Protein AF-X1T7X1-F1 (afdb_monomer_lite)

Radius of gyration: 49.36 Å; chains: 1; bounding box: 73×42×164 Å

Secondary structure (DSSP, 8-state):
----------TTTS-GGGS----GGGS-GGG-HHHHHHHHHHHHHT-TTTSPPP--HHHHHHHHHHH--GGGS---SS----TTPPP--PPPP-STTSPPPHHHHHHHHTT-EEPPPBSEEESS--SSPPTT-EEEEPSS--GGGTT-TTSEEEE-SSSEEEEPPPTTEEEEETTTTEEEEE-SSSEEETT----

Structure (mmCIF, N/CA/C/O backbone):
data_AF-X1T7X1-F1
#
_entry.id   AF-X1T7X1-F1
#
loop_
_atom_site.group_PDB
_atom_site.id
_atom_site.type_symbol
_atom_site.label_atom_id
_atom_site.label_alt_id
_atom_site.label_comp_id
_atom_site.label_asym_id
_atom_site.label_entity_id
_atom_site.label_seq_id
_atom_site.pdbx_PDB_ins_code
_atom_site.Cartn_x
_atom_site.Cartn_y
_atom_site.Cartn_z
_atom_site.occupancy
_atom_site.B_iso_or_equiv
_atom_site.auth_seq_id
_atom_site.auth_comp_id
_atom_site.auth_asym_id
_atom_site.auth_atom_id
_atom_site.pdbx_PDB_model_num
ATOM 1 N N . MET A 1 1 ? -31.924 -27.926 131.623 1.00 43.78 1 MET A N 1
ATOM 2 C CA . MET A 1 1 ? -31.989 -27.112 130.392 1.00 43.78 1 MET A CA 1
ATOM 3 C C . MET A 1 1 ? -32.703 -27.960 129.353 1.00 43.78 1 MET A C 1
ATOM 5 O O . MET A 1 1 ? -32.224 -29.071 129.165 1.00 43.78 1 MET A O 1
ATOM 9 N N . PRO A 1 2 ? -33.856 -27.565 128.782 1.00 47.66 2 PRO A N 1
ATOM 10 C CA . PRO A 1 2 ? -34.451 -28.334 127.699 1.00 47.66 2 PRO A CA 1
ATOM 11 C C . PRO A 1 2 ? -33.785 -27.970 126.368 1.00 47.66 2 PRO A C 1
ATOM 13 O O . PRO A 1 2 ? -33.397 -26.826 126.140 1.00 47.66 2 PRO A O 1
ATOM 16 N N . GLU A 1 3 ? -33.599 -28.993 125.546 1.00 47.81 3 GLU A N 1
ATOM 17 C CA . GLU A 1 3 ? -32.819 -28.991 124.314 1.00 47.81 3 GLU A CA 1
ATOM 18 C C . GLU A 1 3 ? -33.451 -28.136 123.207 1.00 47.81 3 GLU A C 1
ATOM 20 O O . GLU A 1 3 ? -34.664 -28.145 123.005 1.00 47.81 3 GLU A O 1
ATOM 25 N N . HIS A 1 4 ? -32.611 -27.429 122.447 1.00 48.50 4 HIS A N 1
ATOM 26 C CA . HIS A 1 4 ? -33.010 -26.765 121.209 1.00 48.50 4 HIS A CA 1
ATOM 27 C C . HIS A 1 4 ? -32.781 -27.729 120.042 1.00 48.50 4 HIS A C 1
ATOM 29 O O . HIS A 1 4 ? -31.640 -28.034 119.701 1.00 48.50 4 HIS A O 1
ATOM 35 N N . SER A 1 5 ? -33.862 -28.212 119.433 1.00 56.12 5 SER A N 1
ATOM 36 C CA . SER A 1 5 ? -33.789 -29.012 118.206 1.00 56.12 5 SER A CA 1
ATOM 37 C C . SER A 1 5 ? -33.681 -28.105 116.975 1.00 56.12 5 SER A C 1
ATOM 39 O O . SER A 1 5 ? -34.381 -27.097 116.877 1.00 56.12 5 SER A O 1
ATOM 41 N N . ILE A 1 6 ? -32.808 -28.466 116.032 1.00 61.59 6 ILE A N 1
ATOM 42 C CA . ILE A 1 6 ? -32.651 -27.780 114.742 1.00 61.59 6 ILE A CA 1
ATOM 43 C C . ILE A 1 6 ? -33.792 -28.218 113.820 1.00 61.59 6 ILE A C 1
ATOM 45 O O . ILE A 1 6 ? -33.945 -29.406 113.544 1.00 61.59 6 ILE A O 1
ATOM 49 N N . HIS A 1 7 ? -34.581 -27.262 113.331 1.00 63.91 7 HIS A N 1
ATOM 50 C CA . HIS A 1 7 ? -35.608 -27.526 112.327 1.00 63.91 7 HIS A CA 1
ATOM 51 C C . HIS A 1 7 ? -34.954 -27.552 110.940 1.00 63.91 7 HIS A C 1
ATOM 53 O O . HIS A 1 7 ? -34.481 -26.524 110.451 1.00 63.91 7 HIS A O 1
ATOM 59 N N . VAL A 1 8 ? -34.874 -28.734 110.329 1.00 63.56 8 VAL A N 1
ATOM 60 C CA . VAL A 1 8 ? -34.418 -28.888 108.944 1.00 63.56 8 VAL A CA 1
ATOM 61 C C . VAL A 1 8 ? -35.618 -28.630 108.051 1.00 63.56 8 VAL A C 1
ATOM 63 O O . VAL A 1 8 ? -36.562 -29.413 108.063 1.00 63.56 8 VAL A O 1
ATOM 66 N N . LYS A 1 9 ? -35.581 -27.521 107.308 1.00 61.91 9 LYS A N 1
ATOM 67 C CA . LYS A 1 9 ? -36.655 -27.180 106.377 1.00 61.91 9 LYS A CA 1
ATOM 68 C C . LYS A 1 9 ? -36.728 -28.213 105.258 1.00 61.91 9 LYS A C 1
ATOM 70 O O . LYS A 1 9 ? -35.715 -28.457 104.596 1.00 61.91 9 LYS A O 1
ATOM 75 N N . THR A 1 10 ? -37.892 -28.823 105.064 1.00 66.56 10 THR A N 1
ATOM 76 C CA . THR A 1 10 ? -38.114 -29.834 104.018 1.00 66.56 10 THR A CA 1
ATOM 77 C C . THR A 1 10 ? -38.756 -29.200 102.782 1.00 66.56 10 THR A C 1
ATOM 79 O O . THR A 1 10 ? -39.123 -28.027 102.776 1.00 66.56 10 THR A O 1
ATOM 82 N N . VAL A 1 11 ? -38.896 -29.976 101.704 1.00 56.06 11 VAL A N 1
ATOM 83 C CA . VAL A 1 11 ? -39.604 -29.556 100.477 1.00 56.06 11 VAL A CA 1
ATOM 84 C C . VAL A 1 11 ? -41.079 -29.214 100.758 1.00 56.06 11 VAL A C 1
ATOM 86 O O . VAL A 1 11 ? -41.696 -28.483 99.992 1.00 56.06 11 VAL A O 1
ATOM 89 N N . GLU A 1 12 ? -41.636 -29.666 101.884 1.00 61.19 12 GLU A N 1
ATOM 90 C CA . GLU A 1 12 ? -42.983 -29.290 102.335 1.00 61.19 12 GLU A CA 1
ATOM 91 C C . GLU A 1 12 ? -43.042 -27.841 102.847 1.00 61.19 12 GLU A C 1
ATOM 93 O O . GLU A 1 12 ? -44.079 -27.195 102.713 1.00 61.19 12 GLU A O 1
ATOM 98 N N . ASP A 1 13 ? -41.930 -27.294 103.355 1.00 64.50 13 ASP A N 1
ATOM 99 C CA . ASP A 1 13 ? -41.836 -25.885 103.764 1.00 64.50 13 ASP A CA 1
ATOM 100 C C . ASP A 1 13 ? -41.667 -24.932 102.564 1.00 64.50 13 ASP A C 1
ATOM 102 O O . ASP A 1 13 ? -41.882 -23.725 102.689 1.00 64.50 13 ASP A O 1
ATOM 106 N N . HIS A 1 14 ? -41.260 -25.461 101.403 1.00 56.91 14 HIS A N 1
ATOM 107 C CA . HIS A 1 14 ? -41.007 -24.718 100.165 1.00 56.91 14 HIS A CA 1
ATOM 108 C C . HIS A 1 14 ? -41.411 -25.570 98.942 1.00 56.91 14 HIS A C 1
ATOM 110 O O . HIS A 1 14 ? -40.536 -26.140 98.282 1.00 56.91 14 HIS A O 1
ATOM 116 N N . PRO A 1 15 ? -42.718 -25.689 98.639 1.00 58.19 15 PRO A N 1
ATOM 117 C CA . PRO A 1 15 ? -43.197 -26.515 97.534 1.00 58.19 15 PRO A CA 1
ATOM 118 C C . PRO A 1 15 ? -42.583 -26.071 96.197 1.00 58.19 15 PRO A C 1
ATOM 120 O O . PRO A 1 15 ? -42.505 -24.881 95.890 1.00 58.19 15 PRO A O 1
ATOM 123 N N . LEU A 1 16 ? -42.145 -27.047 95.394 1.00 54.88 16 LEU A N 1
ATOM 124 C CA . LEU A 1 16 ? -41.468 -26.852 94.100 1.00 54.88 16 LEU A CA 1
ATOM 125 C C . LEU A 1 16 ? -42.354 -26.208 93.019 1.00 54.88 16 LEU A C 1
ATOM 127 O O . LEU A 1 16 ? -41.847 -25.821 91.968 1.00 54.88 16 LEU A O 1
ATOM 131 N N . ASP A 1 17 ? -43.644 -26.024 93.298 1.00 54.88 17 ASP A N 1
ATOM 132 C CA . ASP A 1 17 ? -44.623 -25.382 92.415 1.00 54.88 17 ASP A CA 1
ATOM 133 C C . ASP A 1 17 ? -44.331 -23.883 92.178 1.00 54.88 17 ASP A C 1
ATOM 135 O O . ASP A 1 17 ? -44.999 -23.232 91.378 1.00 54.88 17 ASP A O 1
ATOM 139 N N . VAL A 1 18 ? -43.330 -23.322 92.869 1.00 52.59 18 VAL A N 1
ATOM 140 C CA . VAL A 1 18 ? -42.916 -21.909 92.782 1.00 52.59 18 VAL A CA 1
ATOM 141 C C . VAL A 1 18 ? -41.615 -21.724 91.989 1.00 52.59 18 VAL A C 1
ATOM 143 O O . VAL A 1 18 ? -40.958 -20.693 92.113 1.00 52.59 18 VAL A O 1
ATOM 146 N N . ILE A 1 19 ? -41.208 -22.685 91.155 1.00 52.62 19 ILE A N 1
ATOM 147 C CA . ILE A 1 19 ? -40.327 -22.357 90.026 1.00 52.62 19 ILE A CA 1
ATOM 148 C C . ILE A 1 19 ? -41.248 -22.208 88.818 1.00 52.62 19 ILE A C 1
ATOM 150 O O . ILE A 1 19 ? -41.630 -23.228 88.243 1.00 52.62 19 ILE A O 1
ATOM 154 N N . PRO A 1 20 ? -41.652 -20.980 88.435 1.00 56.19 20 PRO A N 1
ATOM 155 C CA . PRO A 1 20 ? -42.420 -20.792 87.219 1.00 56.19 20 PRO A CA 1
ATOM 156 C C . PRO A 1 20 ? -41.605 -21.389 86.079 1.00 56.19 20 PRO A C 1
ATOM 158 O O . PRO A 1 20 ? -40.466 -20.981 85.831 1.00 56.19 20 PRO A O 1
ATOM 161 N N . THR A 1 21 ? -42.168 -22.384 85.402 1.00 52.75 21 THR A N 1
ATOM 162 C CA . THR A 1 21 ? -41.699 -22.745 84.073 1.00 52.75 21 THR A CA 1
ATOM 163 C C . THR A 1 21 ? -41.745 -21.457 83.252 1.00 52.75 21 THR A C 1
ATOM 165 O O . THR A 1 21 ? -42.737 -20.721 83.299 1.00 52.75 21 THR A O 1
ATOM 168 N N . MET A 1 22 ? -40.645 -21.108 82.574 1.00 49.06 22 MET A N 1
ATOM 169 C CA . MET A 1 22 ? -40.592 -19.944 81.675 1.00 49.06 22 MET A CA 1
ATOM 170 C C . MET A 1 22 ? -41.390 -20.225 80.396 1.00 49.06 22 MET A C 1
ATOM 172 O O . MET A 1 22 ? -40.887 -20.094 79.285 1.00 49.06 22 MET A O 1
ATOM 176 N N . ASP A 1 23 ? -42.630 -20.660 80.565 1.00 59.97 23 ASP A N 1
ATOM 177 C CA . ASP A 1 23 ? -43.603 -20.788 79.504 1.00 59.97 23 ASP A CA 1
ATOM 178 C C . ASP A 1 23 ? -44.092 -19.368 79.187 1.00 59.97 23 ASP A C 1
ATOM 180 O O . ASP A 1 23 ? -44.210 -18.538 80.093 1.00 59.97 23 ASP A O 1
ATOM 184 N N . GLU A 1 24 ? -44.368 -19.083 77.910 1.00 53.59 24 GLU A N 1
ATOM 185 C CA . GLU A 1 24 ? -44.767 -17.768 77.366 1.00 53.59 24 GLU A CA 1
ATOM 186 C C . GLU A 1 24 ? -45.596 -16.846 78.287 1.00 53.59 24 GLU A C 1
ATOM 188 O O . GLU A 1 24 ? -45.270 -15.660 78.347 1.00 53.59 24 GLU A O 1
ATOM 193 N N . PRO A 1 25 ? -46.610 -17.309 79.050 1.00 56.97 25 PRO A N 1
ATOM 194 C CA . PRO A 1 25 ? -47.362 -16.439 79.964 1.00 56.97 25 PRO A CA 1
ATOM 195 C C . PRO A 1 25 ? -46.558 -15.827 81.129 1.00 56.97 25 PRO A C 1
ATOM 197 O O . PRO A 1 25 ? -47.028 -14.862 81.733 1.00 56.97 25 PRO A O 1
ATOM 200 N N . HIS A 1 26 ? -45.379 -16.358 81.471 1.00 59.50 26 HIS A N 1
ATOM 201 C CA . HIS A 1 26 ? -44.516 -15.851 82.550 1.00 59.50 26 HIS A CA 1
ATOM 202 C C . HIS A 1 26 ? -43.365 -14.967 82.056 1.00 59.50 26 HIS A C 1
ATOM 204 O O . HIS A 1 26 ? -42.629 -14.411 82.873 1.00 59.50 26 HIS A O 1
ATOM 210 N N . ILE A 1 27 ? -43.196 -14.827 80.739 1.00 56.03 27 ILE A N 1
ATOM 211 C CA . ILE A 1 27 ? -42.275 -13.857 80.154 1.00 56.03 27 ILE A CA 1
ATOM 212 C C . ILE A 1 27 ? -42.996 -12.499 80.197 1.00 56.03 27 ILE A C 1
ATOM 214 O O . ILE A 1 27 ? -44.033 -12.352 79.549 1.00 56.03 27 ILE A O 1
ATOM 218 N N . PRO A 1 28 ? -42.513 -11.500 80.965 1.00 58.28 28 PRO A N 1
ATOM 219 C CA . PRO A 1 28 ? -43.115 -10.170 80.968 1.00 58.28 28 PRO A CA 1
ATOM 220 C C . PRO A 1 28 ? -43.221 -9.656 79.531 1.00 58.28 28 PRO A C 1
ATOM 222 O O . PRO A 1 28 ? -42.294 -9.861 78.752 1.00 58.28 28 PRO A O 1
ATOM 225 N N . ALA A 1 29 ? -44.303 -8.958 79.177 1.00 55.16 29 ALA A N 1
ATOM 226 C CA . ALA A 1 29 ? -44.494 -8.419 77.823 1.00 55.16 29 ALA A CA 1
ATOM 227 C C . ALA A 1 29 ? -43.309 -7.550 77.340 1.00 55.16 29 ALA A C 1
ATOM 229 O O . ALA A 1 29 ? -43.084 -7.405 76.146 1.00 55.16 29 ALA A O 1
ATOM 230 N N . GLU A 1 30 ? -42.518 -7.024 78.276 1.00 53.22 30 GLU A N 1
ATOM 231 C CA . GLU A 1 30 ? -41.280 -6.270 78.050 1.00 53.22 30 GLU A CA 1
ATOM 232 C C . GLU A 1 30 ? -40.098 -7.134 77.545 1.00 53.22 30 GLU A C 1
ATOM 234 O O . GLU A 1 30 ? -39.184 -6.613 76.918 1.00 53.22 30 GLU A O 1
ATOM 239 N N . ILE A 1 31 ? -40.124 -8.455 77.772 1.00 52.12 31 ILE A N 1
ATOM 240 C CA . ILE A 1 31 ? -39.188 -9.467 77.233 1.00 52.12 31 ILE A CA 1
ATOM 241 C C . ILE A 1 31 ? -39.837 -10.251 76.068 1.00 52.12 31 ILE A C 1
ATOM 243 O O . ILE A 1 31 ? -39.222 -11.162 75.510 1.00 52.12 31 ILE A O 1
ATOM 247 N N . ALA A 1 32 ? -41.067 -9.916 75.654 1.00 57.28 32 ALA A N 1
ATOM 248 C CA . ALA A 1 32 ? -41.648 -10.440 74.419 1.00 57.28 32 ALA A CA 1
ATOM 249 C C . ALA A 1 32 ? -40.884 -9.826 73.238 1.00 57.28 32 ALA A C 1
ATOM 251 O O . ALA A 1 32 ? -41.280 -8.808 72.668 1.00 57.28 32 ALA A O 1
ATOM 252 N N . ARG A 1 33 ? -39.731 -10.430 72.923 1.00 59.72 33 ARG A N 1
ATOM 253 C CA . ARG A 1 33 ? -38.794 -9.981 71.888 1.00 59.72 33 ARG A CA 1
ATOM 254 C C . ARG A 1 33 ? -39.499 -9.703 70.569 1.00 59.72 33 ARG A C 1
ATOM 256 O O . ARG A 1 33 ? -39.048 -8.824 69.857 1.00 59.72 33 ARG A O 1
ATOM 263 N N . ASP A 1 34 ? -40.593 -10.392 70.277 1.00 70.19 34 ASP A N 1
ATOM 264 C CA . ASP A 1 34 ? -41.346 -10.230 69.037 1.00 70.19 34 ASP A CA 1
ATOM 265 C C . ASP A 1 34 ? -41.997 -8.845 68.939 1.00 70.19 34 ASP A C 1
ATOM 267 O O . ASP A 1 34 ? -41.827 -8.178 67.928 1.00 70.19 34 ASP A O 1
ATOM 271 N N . THR A 1 35 ? -42.605 -8.328 70.014 1.00 72.00 35 THR A N 1
ATOM 272 C CA . THR A 1 35 ? -43.185 -6.969 70.028 1.00 72.00 35 THR A CA 1
ATOM 273 C C . THR A 1 35 ? -42.107 -5.895 69.876 1.00 72.00 35 THR A C 1
ATOM 275 O O . THR A 1 35 ? -42.281 -4.918 69.148 1.00 72.00 35 THR A O 1
ATOM 278 N N . GLU A 1 36 ? -40.972 -6.063 70.560 1.00 78.06 36 GLU A N 1
ATOM 279 C CA . GLU A 1 36 ? -39.844 -5.132 70.466 1.00 78.06 36 GLU A CA 1
ATOM 280 C C . GLU A 1 36 ? -39.188 -5.188 69.076 1.00 78.06 36 GLU A C 1
ATOM 282 O O . GLU A 1 36 ? -38.814 -4.155 68.520 1.00 78.06 36 GLU A O 1
ATOM 287 N N . VAL A 1 37 ? -39.057 -6.384 68.498 1.00 80.31 37 VAL A N 1
ATOM 288 C CA . VAL A 1 37 ? -38.528 -6.605 67.147 1.00 80.31 37 VAL A CA 1
ATOM 289 C C . VAL A 1 37 ? -39.470 -6.019 66.101 1.00 80.31 37 VAL A C 1
ATOM 291 O O . VAL A 1 37 ? -38.998 -5.290 65.234 1.00 80.31 37 VAL A O 1
ATOM 294 N N . ASP A 1 38 ? -40.777 -6.244 66.212 1.00 83.12 38 ASP A N 1
ATOM 295 C CA . ASP A 1 38 ? -41.786 -5.685 65.310 1.00 83.12 38 ASP A CA 1
ATOM 296 C C . ASP A 1 38 ? -41.813 -4.156 65.381 1.00 83.12 38 ASP A C 1
ATOM 298 O O . ASP A 1 38 ? -41.833 -3.483 64.347 1.00 83.12 38 ASP A O 1
ATOM 302 N N . SER A 1 39 ? -41.718 -3.593 66.592 1.00 82.00 39 SER A N 1
ATOM 303 C CA . SER A 1 39 ? -41.584 -2.147 66.792 1.00 82.00 39 SER A CA 1
ATOM 304 C C . SER A 1 39 ? -40.319 -1.621 66.122 1.00 82.00 39 SER A C 1
ATOM 306 O O . SER A 1 39 ? -40.389 -0.683 65.337 1.00 82.00 39 SER A O 1
ATOM 308 N N . LYS A 1 40 ? -39.167 -2.259 66.354 1.00 85.62 40 LYS A N 1
ATOM 309 C CA . LYS A 1 40 ? -37.888 -1.852 65.752 1.00 85.62 40 LYS A CA 1
ATOM 310 C C . LYS A 1 40 ? -37.886 -1.979 64.228 1.00 85.62 40 LYS A C 1
ATOM 312 O O . LYS A 1 40 ? -37.279 -1.145 63.562 1.00 85.62 40 LYS A O 1
ATOM 317 N N . ILE A 1 41 ? -38.549 -2.992 63.667 1.00 83.56 41 ILE A N 1
ATOM 318 C CA . ILE A 1 41 ? -38.718 -3.162 62.216 1.00 83.56 41 ILE A CA 1
ATOM 319 C C . ILE A 1 41 ? -39.588 -2.038 61.656 1.00 83.56 41 ILE A C 1
ATOM 321 O O . ILE A 1 41 ? -39.226 -1.437 60.644 1.00 83.56 41 ILE A O 1
ATOM 325 N N . SER A 1 42 ? -40.704 -1.734 62.318 1.00 85.50 42 SER A N 1
ATOM 326 C CA . SER A 1 42 ? -41.612 -0.658 61.918 1.00 85.50 42 SER A CA 1
ATOM 327 C C . SER A 1 42 ? -40.937 0.713 62.001 1.00 85.50 42 SER A C 1
ATOM 329 O O . SER A 1 42 ? -41.035 1.507 61.064 1.00 85.50 42 SER A O 1
ATOM 331 N N . ASP A 1 43 ? -40.201 0.972 63.082 1.00 86.12 43 ASP A N 1
ATOM 332 C CA . ASP A 1 43 ? -39.433 2.201 63.272 1.00 86.12 43 ASP A CA 1
ATOM 333 C C . ASP A 1 43 ? -38.366 2.336 62.185 1.00 86.12 43 ASP A C 1
ATOM 335 O O . ASP A 1 43 ? -38.260 3.381 61.550 1.00 86.12 43 ASP A O 1
ATOM 339 N N . HIS A 1 44 ? -37.619 1.266 61.904 1.00 80.19 44 HIS A N 1
ATOM 340 C CA . HIS A 1 44 ? -36.599 1.260 60.858 1.00 80.19 44 HIS A CA 1
ATOM 341 C C . HIS A 1 44 ? -37.186 1.511 59.463 1.00 80.19 44 HIS A C 1
ATOM 343 O O . HIS A 1 44 ? -36.667 2.354 58.730 1.00 80.19 44 HIS A O 1
ATOM 349 N N . ALA A 1 45 ? -38.296 0.845 59.123 1.00 80.44 45 ALA A N 1
ATOM 350 C CA . ALA A 1 45 ? -38.998 1.020 57.852 1.00 80.44 45 ALA A CA 1
ATOM 351 C C . ALA A 1 45 ? -39.507 2.460 57.643 1.00 80.44 45 ALA A C 1
ATOM 353 O O . ALA A 1 45 ? -39.634 2.911 56.504 1.00 80.44 45 ALA A O 1
ATOM 354 N N . GLY A 1 46 ? -39.782 3.187 58.731 1.00 77.81 46 GLY A N 1
ATOM 355 C CA . GLY A 1 46 ? -40.205 4.586 58.712 1.00 77.81 46 GLY A CA 1
ATOM 356 C C . GLY A 1 46 ? -39.074 5.613 58.595 1.00 77.81 46 GLY A C 1
ATOM 357 O O . GLY A 1 46 ? -39.374 6.787 58.384 1.00 77.81 46 GLY A O 1
ATOM 358 N N . ILE A 1 47 ? -37.795 5.224 58.720 1.00 83.06 47 ILE A N 1
ATOM 359 C CA . ILE A 1 47 ? -36.647 6.145 58.647 1.00 83.06 47 ILE A CA 1
ATOM 360 C C . ILE A 1 47 ? -36.224 6.326 57.175 1.00 83.06 47 ILE A C 1
ATOM 362 O O . ILE A 1 47 ? -35.590 5.436 56.602 1.00 83.06 47 ILE A O 1
ATOM 366 N N . PRO A 1 48 ? -36.456 7.497 56.546 1.00 66.19 48 PRO A N 1
ATOM 367 C CA . PRO A 1 48 ? -36.230 7.681 55.106 1.00 66.19 48 PRO A CA 1
ATOM 368 C C . PRO A 1 48 ? -34.761 7.578 54.661 1.00 66.19 48 PRO A C 1
ATOM 370 O O . PRO A 1 48 ? -34.494 7.387 53.481 1.00 66.19 48 PRO A O 1
ATOM 373 N N . GLY A 1 49 ? -33.809 7.718 55.593 1.00 67.69 49 GLY A N 1
ATOM 374 C CA . GLY A 1 49 ? -32.367 7.569 55.349 1.00 67.69 49 GLY A CA 1
ATOM 375 C C . GLY A 1 49 ? -31.773 6.231 55.805 1.00 67.69 49 GLY A C 1
ATOM 376 O O . GLY A 1 49 ? -30.585 6.003 55.599 1.00 67.69 49 GLY A O 1
ATOM 377 N N . ALA A 1 50 ? -32.566 5.357 56.438 1.00 72.00 50 ALA A N 1
ATOM 378 C CA . ALA A 1 50 ? -32.112 4.031 56.870 1.00 72.00 50 ALA A CA 1
ATOM 379 C C . ALA A 1 50 ? -32.064 3.031 55.709 1.00 72.00 50 ALA A C 1
ATOM 381 O O . ALA A 1 50 ? -31.321 2.052 55.743 1.00 72.00 50 ALA A O 1
ATOM 382 N N . HIS A 1 51 ? -32.815 3.323 54.651 1.00 65.81 51 HIS A N 1
ATOM 383 C CA . HIS A 1 51 ? -32.756 2.617 53.391 1.00 65.81 51 HIS A CA 1
ATOM 384 C C . HIS A 1 51 ? -32.132 3.549 52.362 1.00 65.81 51 HIS A C 1
ATOM 386 O O . HIS A 1 51 ? -32.671 4.614 52.069 1.00 65.81 51 HIS A O 1
ATOM 392 N N . HIS A 1 52 ? -30.998 3.152 51.784 1.00 60.22 52 HIS A N 1
ATOM 393 C CA . HIS A 1 52 ? -30.591 3.771 50.530 1.00 60.22 52 HIS A CA 1
ATOM 394 C C . HIS A 1 52 ? -31.733 3.579 49.531 1.00 60.22 52 HIS A C 1
ATOM 396 O O . HIS A 1 52 ? -32.226 2.457 49.365 1.00 60.22 52 HIS A O 1
ATOM 402 N N . ALA A 1 53 ? -32.143 4.657 48.857 1.00 65.75 53 ALA A N 1
ATOM 403 C CA . ALA A 1 53 ? -32.941 4.516 47.653 1.00 65.75 53 ALA A CA 1
ATOM 404 C C . ALA A 1 53 ? -32.169 3.560 46.741 1.00 65.75 53 ALA A C 1
ATOM 406 O O . ALA A 1 53 ? -31.011 3.817 46.399 1.00 65.75 53 ALA A O 1
ATOM 407 N N . LYS A 1 54 ? -32.762 2.407 46.414 1.00 67.62 54 LYS A N 1
ATOM 408 C CA . LYS A 1 54 ? -32.207 1.589 45.340 1.00 67.62 54 LYS A CA 1
ATOM 409 C C . LYS A 1 54 ? -32.190 2.506 44.129 1.00 67.62 54 LYS A C 1
ATOM 411 O O . LYS A 1 54 ? -33.247 3.041 43.798 1.00 67.62 54 LYS A O 1
ATOM 416 N N . TYR A 1 55 ? -31.015 2.714 43.533 1.00 66.81 55 TYR A N 1
ATOM 417 C CA . TYR A 1 55 ? -30.929 3.408 42.256 1.00 66.81 55 TYR A CA 1
ATOM 418 C C . TYR A 1 55 ? -32.000 2.818 41.356 1.00 66.81 55 TYR A C 1
ATOM 420 O O . TYR A 1 55 ? -32.069 1.599 41.172 1.00 66.81 55 TYR A O 1
ATOM 428 N N . THR A 1 56 ? -32.882 3.675 40.873 1.00 77.31 56 THR A N 1
ATOM 429 C CA . THR A 1 56 ? -33.852 3.251 39.881 1.00 77.31 56 THR A CA 1
ATOM 430 C C . THR A 1 56 ? -33.079 2.798 38.644 1.00 77.31 56 THR A C 1
ATOM 432 O O . THR A 1 56 ? -32.005 3.329 38.340 1.00 77.31 56 THR A O 1
ATOM 435 N N . ASP A 1 57 ? -33.615 1.835 37.892 1.00 79.50 57 ASP A N 1
ATOM 436 C CA . ASP A 1 57 ? -32.981 1.394 36.640 1.00 79.50 57 ASP A CA 1
ATOM 437 C C . ASP A 1 57 ? -32.737 2.578 35.689 1.00 79.50 57 ASP A C 1
ATOM 439 O O . ASP A 1 57 ? -31.786 2.573 34.913 1.00 79.50 57 ASP A O 1
ATOM 443 N N . ALA A 1 58 ? -33.562 3.626 35.785 1.00 78.94 58 ALA A N 1
ATOM 444 C CA . ALA A 1 58 ? -33.408 4.870 35.046 1.00 78.94 58 ALA A CA 1
ATOM 445 C C . ALA A 1 58 ? -32.174 5.685 35.477 1.00 78.94 58 ALA A C 1
ATOM 447 O O . ALA A 1 58 ? -31.430 6.143 34.611 1.00 78.94 58 ALA A O 1
ATOM 448 N N . GLU A 1 59 ? -31.926 5.844 36.780 1.00 80.06 59 GLU A N 1
ATOM 449 C CA . GLU A 1 59 ? -30.731 6.530 37.300 1.00 80.06 59 GLU A CA 1
ATOM 450 C C . GLU A 1 59 ? -29.460 5.756 36.944 1.00 80.06 59 GLU A C 1
ATOM 452 O O . GLU A 1 59 ? -28.501 6.339 36.439 1.00 80.06 59 GLU A O 1
ATOM 457 N N . ALA A 1 60 ? -29.487 4.430 37.101 1.00 78.56 60 ALA A N 1
ATOM 458 C CA . ALA A 1 60 ? -28.375 3.569 36.712 1.00 78.56 60 ALA A CA 1
ATOM 459 C C . ALA A 1 60 ? -28.096 3.653 35.199 1.00 78.56 60 ALA A C 1
ATOM 461 O O . ALA A 1 60 ? -26.950 3.822 34.782 1.00 78.56 60 ALA A O 1
ATOM 462 N N . GLN A 1 61 ? -29.135 3.603 34.359 1.00 81.19 61 GLN A N 1
ATOM 463 C CA . GLN A 1 61 ? -28.990 3.747 32.908 1.00 81.19 61 GLN A CA 1
ATOM 464 C C . GLN A 1 61 ? -28.490 5.133 32.494 1.00 81.19 61 GLN A C 1
ATOM 466 O O . GLN A 1 61 ? -27.724 5.227 31.537 1.00 81.19 61 GLN A O 1
ATOM 471 N N . ALA A 1 62 ? -28.910 6.199 33.176 1.00 78.81 62 ALA A N 1
ATOM 472 C CA . ALA A 1 62 ? -28.447 7.553 32.887 1.00 78.81 62 ALA A CA 1
ATOM 473 C C . ALA A 1 62 ? -26.942 7.692 33.156 1.00 78.81 62 ALA A C 1
ATOM 475 O O . ALA A 1 62 ? -26.213 8.211 32.311 1.00 78.81 62 ALA A O 1
ATOM 476 N N . THR A 1 63 ? -26.463 7.151 34.278 1.00 78.88 63 THR A N 1
ATOM 477 C CA . THR A 1 63 ? -25.032 7.126 34.608 1.00 78.88 63 T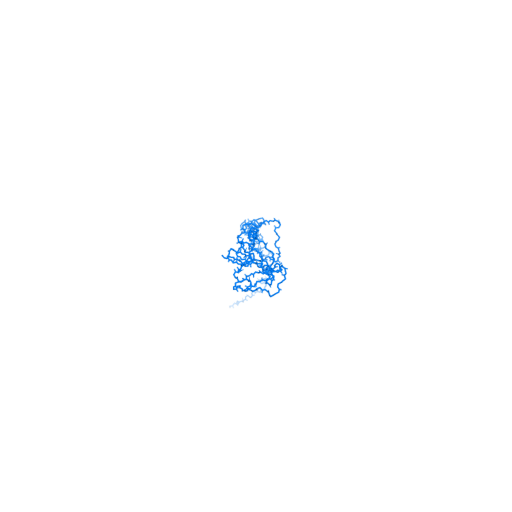HR A CA 1
ATOM 478 C C . THR A 1 63 ? -24.228 6.277 33.621 1.00 78.88 63 THR A C 1
ATOM 480 O O . THR A 1 63 ? -23.163 6.701 33.181 1.00 78.88 63 THR A O 1
ATOM 483 N N . VAL A 1 64 ? -24.734 5.105 33.227 1.00 81.25 64 VAL A N 1
ATOM 484 C CA . VAL A 1 64 ? -24.050 4.204 32.282 1.00 81.25 64 VAL A CA 1
ATOM 485 C C . VAL A 1 64 ? -23.974 4.815 30.877 1.00 81.25 64 VAL A C 1
ATOM 487 O O . VAL A 1 64 ? -22.915 4.810 30.261 1.00 81.25 64 VAL A O 1
ATOM 490 N N . LYS A 1 65 ? -25.061 5.401 30.364 1.00 75.62 65 LYS A N 1
ATOM 491 C CA . LYS A 1 65 ? -25.079 5.998 29.014 1.00 75.62 65 LYS A CA 1
ATOM 492 C C . LYS A 1 65 ? -24.165 7.213 28.874 1.00 75.62 65 LYS A C 1
ATOM 494 O O . LYS A 1 65 ? -23.681 7.464 27.778 1.00 75.62 65 LYS A O 1
ATOM 499 N N . ALA A 1 66 ? -23.973 7.972 29.950 1.00 76.88 66 ALA A N 1
ATOM 500 C CA . ALA A 1 66 ? -23.142 9.170 29.925 1.00 76.88 66 ALA A CA 1
ATOM 501 C C . ALA A 1 66 ? -21.639 8.862 30.003 1.00 76.88 66 ALA A C 1
ATOM 503 O O . ALA A 1 66 ? -20.845 9.654 29.507 1.00 76.88 66 ALA A O 1
ATOM 504 N N . ASN A 1 67 ? -21.263 7.736 30.618 1.00 78.94 67 ASN A N 1
ATOM 505 C CA . ASN A 1 67 ? -19.882 7.503 31.047 1.00 78.94 67 ASN A CA 1
ATOM 506 C C . ASN A 1 67 ? -19.223 6.258 30.445 1.00 78.94 67 ASN A C 1
ATOM 508 O O . ASN A 1 67 ? -18.044 6.046 30.691 1.00 78.94 67 ASN A O 1
ATOM 512 N N . VAL A 1 68 ? -19.947 5.403 29.715 1.00 85.31 68 VAL A N 1
ATOM 513 C CA . VAL A 1 68 ? -19.326 4.217 29.111 1.00 85.31 68 VAL A CA 1
ATOM 514 C C . VAL A 1 68 ? -18.579 4.608 27.843 1.00 85.31 68 VAL A C 1
ATOM 516 O O . VAL A 1 68 ? -19.188 4.923 26.818 1.00 85.31 68 VAL A O 1
ATOM 519 N N . GLU A 1 69 ? -17.254 4.531 27.907 1.00 84.06 69 GLU A N 1
ATOM 520 C CA . GLU A 1 69 ? -16.389 4.629 26.740 1.00 84.06 69 GLU A CA 1
ATOM 521 C C . GLU A 1 69 ? -16.308 3.282 26.009 1.00 84.06 69 GLU A C 1
ATOM 523 O O . GLU A 1 69 ? -16.440 2.210 26.602 1.00 84.06 69 GLU A O 1
ATOM 528 N N . VAL A 1 70 ? -16.048 3.311 24.697 1.00 83.94 70 VAL A N 1
ATOM 529 C CA . VAL A 1 70 ? -15.881 2.079 23.900 1.00 83.94 70 VAL A CA 1
ATOM 530 C C . VAL A 1 70 ? -14.707 1.237 24.420 1.00 83.94 70 VAL A C 1
ATOM 532 O O . VAL A 1 70 ? -14.772 0.011 24.367 1.00 83.94 70 VAL A O 1
ATOM 535 N N . GLY A 1 71 ? -13.663 1.883 24.955 1.00 81.81 71 GLY A N 1
ATOM 536 C CA . GLY A 1 71 ? -12.495 1.217 25.540 1.00 81.81 71 GLY A CA 1
ATOM 537 C C . GLY A 1 71 ? -12.771 0.489 26.859 1.00 81.81 71 GLY A C 1
ATOM 538 O O . GLY A 1 71 ? -12.078 -0.479 27.163 1.00 81.81 71 GLY A O 1
ATOM 539 N N . ASP A 1 72 ? -13.809 0.893 27.598 1.00 87.38 72 ASP A N 1
ATOM 540 C CA . ASP A 1 72 ? -14.201 0.270 28.872 1.00 87.38 72 ASP A CA 1
ATOM 541 C C . ASP A 1 72 ? -15.082 -0.971 28.680 1.00 87.38 72 ASP A C 1
ATOM 543 O O . ASP A 1 72 ? -15.352 -1.730 29.619 1.00 87.38 72 ASP A O 1
ATOM 547 N N . LEU A 1 73 ? -15.555 -1.201 27.453 1.00 87.69 73 LEU A N 1
ATOM 548 C CA . LEU A 1 73 ? -16.322 -2.390 27.122 1.00 87.69 73 LEU A CA 1
ATOM 549 C C . LEU A 1 73 ? -15.431 -3.634 27.197 1.00 87.69 73 LEU A C 1
ATOM 551 O O . LEU A 1 73 ? -14.246 -3.623 26.863 1.00 87.69 73 LEU A O 1
ATOM 555 N N . LYS A 1 74 ? -16.029 -4.766 27.588 1.00 88.69 74 LYS A N 1
ATOM 556 C CA . LYS A 1 74 ? -15.355 -6.068 27.512 1.00 88.69 74 LYS A CA 1
ATOM 557 C C . LYS A 1 74 ? -14.803 -6.262 26.097 1.00 88.69 74 LYS A C 1
ATOM 559 O O . LYS A 1 74 ? -15.545 -6.083 25.133 1.00 88.69 74 LYS A O 1
ATOM 564 N N . ALA A 1 75 ? -13.548 -6.713 26.010 1.00 89.88 75 ALA A N 1
ATOM 565 C CA . ALA A 1 75 ? -12.881 -7.020 24.749 1.00 89.88 75 ALA A CA 1
ATOM 566 C C . ALA A 1 75 ? -13.834 -7.736 23.767 1.00 89.88 75 ALA A C 1
ATOM 568 O O . ALA A 1 75 ? -14.399 -8.784 24.126 1.00 89.88 75 ALA A O 1
ATOM 569 N N . PRO A 1 76 ? -14.040 -7.187 22.554 1.00 90.62 76 PRO A N 1
ATOM 570 C CA . PRO A 1 76 ? -14.917 -7.796 21.569 1.00 90.62 76 PRO A CA 1
ATOM 571 C C . PRO A 1 76 ? -14.449 -9.213 21.232 1.00 90.62 76 PRO A C 1
ATOM 573 O O . PRO A 1 76 ? -13.300 -9.442 20.871 1.00 90.62 76 PRO A O 1
ATOM 576 N N . THR A 1 77 ? -15.357 -10.181 21.340 1.00 95.44 77 THR A N 1
ATOM 577 C CA . THR A 1 77 ? -15.124 -11.581 20.918 1.00 95.44 77 THR A CA 1
ATOM 578 C C . THR A 1 77 ? -15.856 -11.918 19.619 1.00 95.44 77 THR A C 1
ATOM 580 O O . THR A 1 77 ? -15.807 -13.049 19.139 1.00 95.44 77 THR A O 1
ATOM 583 N N . LYS A 1 78 ? -16.565 -10.933 19.059 1.00 93.94 78 LYS A N 1
ATOM 584 C CA . LYS A 1 78 ? -17.336 -10.992 17.816 1.00 93.94 78 LYS A CA 1
ATOM 585 C C . LYS A 1 78 ? -17.139 -9.678 17.058 1.00 93.94 78 LYS A C 1
ATOM 587 O O . LYS A 1 78 ? -16.782 -8.674 17.674 1.00 93.94 78 LYS A O 1
ATOM 592 N N . ALA A 1 79 ? -17.384 -9.690 15.747 1.00 94.19 79 ALA A N 1
ATOM 593 C CA . ALA A 1 79 ? -17.357 -8.480 14.928 1.00 94.19 79 ALA A CA 1
ATOM 594 C C . ALA A 1 79 ? -18.341 -7.425 15.463 1.00 94.19 79 ALA A C 1
ATOM 596 O O . ALA A 1 79 ? -19.442 -7.763 15.905 1.00 94.19 79 ALA A O 1
ATOM 597 N N . LEU A 1 80 ? -17.932 -6.159 15.411 1.00 91.38 80 LEU A N 1
ATOM 598 C CA . LEU A 1 80 ? -18.754 -5.020 15.801 1.00 91.38 80 LEU A CA 1
ATOM 599 C C . LEU A 1 80 ? -19.532 -4.518 14.576 1.00 91.38 80 LEU A C 1
ATOM 601 O O . LEU A 1 80 ? -18.943 -3.953 13.658 1.00 91.38 80 LEU A O 1
ATOM 605 N N . ASP A 1 81 ? -20.847 -4.735 14.551 1.00 92.31 81 ASP A N 1
ATOM 606 C CA . ASP A 1 81 ? -21.728 -4.140 13.540 1.00 92.31 81 ASP A CA 1
ATOM 607 C C . ASP A 1 81 ? -21.947 -2.652 13.856 1.00 92.31 81 ASP A C 1
ATOM 609 O O . ASP A 1 81 ? -22.318 -2.296 14.975 1.00 92.31 81 ASP A O 1
ATOM 613 N N . MET A 1 82 ? -21.714 -1.784 12.870 1.00 93.75 82 MET A N 1
ATOM 614 C CA . MET A 1 82 ? -21.870 -0.334 13.007 1.00 93.75 82 MET A CA 1
ATOM 615 C C . MET A 1 82 ? -23.241 0.187 12.583 1.00 93.75 82 MET A C 1
ATOM 617 O O . MET A 1 82 ? -23.452 1.394 12.647 1.00 93.75 82 MET A O 1
ATOM 621 N N . ALA A 1 83 ? -24.181 -0.664 12.157 1.00 95.44 83 ALA A N 1
ATOM 622 C CA . ALA A 1 83 ? -25.538 -0.256 11.771 1.00 95.44 83 ALA A CA 1
ATOM 623 C C . ALA A 1 83 ? -25.550 0.943 10.794 1.00 95.44 83 ALA A C 1
ATOM 625 O O . ALA A 1 83 ? -26.306 1.905 10.954 1.00 95.44 83 ALA A O 1
ATOM 626 N N . SER A 1 84 ? -24.645 0.903 9.807 1.00 95.31 84 SER A N 1
ATOM 627 C CA . SER A 1 84 ? -24.411 1.963 8.810 1.00 95.31 84 SER A CA 1
ATOM 628 C C . SER A 1 84 ? -23.968 3.327 9.366 1.00 95.31 84 SER A C 1
ATOM 630 O O . SER A 1 84 ? -23.980 4.319 8.634 1.00 95.31 84 SER A O 1
ATOM 632 N N . GLN A 1 85 ? -23.546 3.401 10.629 1.00 95.44 85 GLN A N 1
ATOM 633 C CA . GLN A 1 85 ? -22.937 4.602 11.195 1.00 95.44 85 GLN A CA 1
ATOM 634 C C . GLN A 1 85 ? -21.514 4.806 10.667 1.00 95.44 85 GLN A C 1
ATOM 636 O O . GLN A 1 85 ? -20.791 3.855 10.366 1.00 95.44 85 GLN A O 1
ATOM 641 N N . LYS A 1 86 ? -21.111 6.074 10.555 1.00 93.88 86 LYS A N 1
ATOM 642 C CA . LYS A 1 86 ? -19.757 6.459 10.144 1.00 93.88 86 LYS A CA 1
ATOM 643 C C . LYS A 1 86 ? -18.815 6.447 11.344 1.00 93.88 86 LYS A C 1
ATOM 645 O O . LYS A 1 86 ? -19.199 6.867 12.431 1.00 93.88 86 LYS A O 1
ATOM 650 N N . ILE A 1 87 ? -17.561 6.077 11.101 1.00 93.06 87 ILE A N 1
ATOM 651 C CA . ILE A 1 87 ? -16.445 6.354 12.010 1.00 93.06 87 ILE A CA 1
ATOM 652 C C . ILE A 1 87 ? -15.802 7.657 11.524 1.00 93.06 87 ILE A C 1
ATOM 654 O O . ILE A 1 87 ? -15.362 7.739 10.378 1.00 93.06 87 ILE A O 1
ATOM 658 N N . THR A 1 88 ? -15.820 8.701 12.349 1.00 92.44 88 THR A N 1
ATOM 659 C CA . THR A 1 88 ? -15.345 10.049 11.989 1.00 92.44 88 THR A CA 1
ATOM 660 C C . THR A 1 88 ? -14.124 10.449 12.812 1.00 92.44 88 THR A C 1
ATOM 662 O O . THR A 1 88 ? -13.885 9.874 13.868 1.00 92.44 88 THR A O 1
ATOM 665 N N . SER A 1 89 ? -13.386 11.468 12.356 1.00 92.75 89 SER A N 1
ATOM 666 C CA . SER A 1 89 ? -12.220 12.029 13.065 1.00 92.75 89 SER A CA 1
ATOM 667 C C . SER A 1 89 ? -11.058 11.046 13.267 1.00 92.75 89 SER A C 1
ATOM 669 O O . SER A 1 89 ? -10.335 11.133 14.255 1.00 92.75 89 SER A O 1
ATOM 671 N N . LEU A 1 90 ? -10.875 10.113 12.330 1.00 94.06 90 LEU A N 1
ATOM 672 C CA . LEU A 1 90 ? -9.695 9.251 12.296 1.00 94.06 90 LEU A CA 1
ATOM 673 C C . LEU A 1 90 ? -8.462 10.060 11.849 1.00 94.06 90 LEU A C 1
ATOM 675 O O . LEU A 1 90 ? -8.579 10.828 10.889 1.00 94.06 90 LEU A O 1
ATOM 679 N N . PRO A 1 91 ? -7.303 9.907 12.513 1.00 93.00 91 PRO A N 1
ATOM 680 C CA . PRO A 1 91 ? -6.059 10.538 12.082 1.00 93.00 91 PRO A CA 1
ATOM 681 C C . PRO A 1 91 ? -5.499 9.877 10.811 1.00 93.00 91 PRO A C 1
ATOM 683 O O . PRO A 1 91 ? -5.939 8.797 10.410 1.00 93.00 91 PRO A O 1
ATOM 686 N N . THR A 1 92 ? -4.503 10.515 10.190 1.00 89.94 92 THR A N 1
ATOM 687 C CA . THR A 1 92 ? -3.700 9.886 9.131 1.00 89.94 92 THR A CA 1
ATOM 688 C C . THR A 1 92 ? -2.977 8.659 9.697 1.00 89.94 92 THR A C 1
ATOM 690 O O . THR A 1 92 ? -2.299 8.803 10.716 1.00 89.94 92 THR A O 1
ATOM 693 N N . PRO A 1 93 ? -3.090 7.479 9.063 1.00 90.94 93 PRO A N 1
ATOM 694 C CA . PRO A 1 93 ? -2.382 6.282 9.503 1.00 90.94 93 PRO A CA 1
ATOM 695 C C . PRO A 1 93 ? -0.861 6.446 9.446 1.00 90.94 93 PRO A C 1
ATOM 697 O O . PRO A 1 93 ? -0.314 6.962 8.475 1.00 90.94 93 PRO A O 1
ATOM 700 N N . THR A 1 94 ? -0.193 5.937 10.471 1.00 87.62 94 THR A N 1
ATOM 701 C CA . THR A 1 94 ? 1.262 5.871 10.653 1.00 87.62 94 THR A CA 1
ATOM 702 C C . THR A 1 94 ? 1.763 4.432 10.816 1.00 87.62 94 THR A C 1
ATOM 704 O O . THR A 1 94 ? 2.949 4.170 10.640 1.00 87.62 94 THR A O 1
ATOM 707 N N . ALA A 1 95 ? 0.871 3.479 11.114 1.00 86.19 95 ALA A N 1
ATOM 708 C CA . ALA A 1 95 ? 1.201 2.063 11.255 1.00 86.19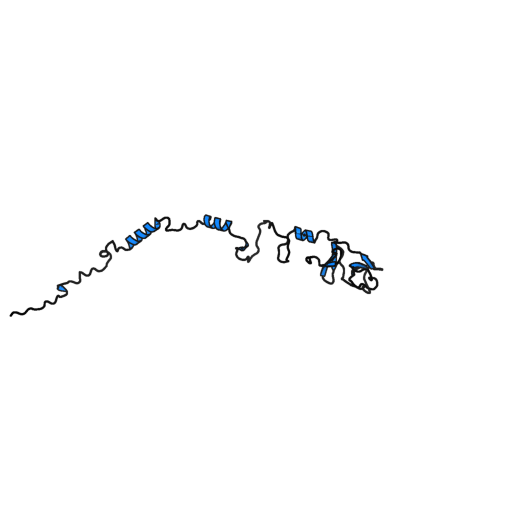 95 ALA A CA 1
ATOM 709 C C . ALA A 1 95 ? 0.165 1.148 10.583 1.00 86.19 95 ALA A C 1
ATOM 711 O O . ALA A 1 95 ? -1.020 1.461 10.505 1.00 86.19 95 ALA A O 1
ATOM 712 N N . GLY A 1 96 ? 0.595 -0.046 10.162 1.00 84.56 96 GLY A N 1
ATOM 713 C CA . GLY A 1 96 ? -0.262 -1.007 9.450 1.00 84.56 96 GLY A CA 1
ATOM 714 C C . GLY A 1 96 ? -1.428 -1.590 10.265 1.00 84.56 96 GLY A C 1
ATOM 715 O O . GLY A 1 96 ? -2.293 -2.253 9.702 1.00 84.56 96 GLY A O 1
ATOM 716 N N . SER A 1 97 ? -1.462 -1.367 11.582 1.00 90.06 97 SER A N 1
ATOM 717 C CA . SER A 1 97 ? -2.564 -1.779 12.464 1.00 90.06 97 SER A CA 1
ATOM 718 C C . SER A 1 97 ? -3.644 -0.709 12.645 1.00 90.06 97 SER A C 1
ATOM 720 O O . SER A 1 97 ? -4.621 -0.945 13.355 1.00 90.06 97 SER A O 1
ATOM 722 N N . GLU A 1 98 ? -3.459 0.477 12.068 1.00 92.62 98 GLU A N 1
ATOM 723 C CA . GLU A 1 98 ? -4.379 1.600 12.220 1.00 92.62 98 GLU A CA 1
ATOM 724 C C . GLU A 1 98 ? -5.460 1.595 11.127 1.00 92.62 98 GLU A C 1
ATOM 726 O O . GLU A 1 98 ? -5.223 1.143 10.004 1.00 92.62 98 GLU A O 1
ATOM 731 N N . PRO A 1 99 ? -6.673 2.091 11.426 1.00 92.19 99 PRO A N 1
ATOM 732 C CA . PRO A 1 99 ? -7.717 2.214 10.420 1.00 92.19 99 PRO A CA 1
ATOM 733 C C . PRO A 1 99 ? -7.329 3.258 9.366 1.00 92.19 99 PRO A C 1
ATOM 735 O O . PRO A 1 99 ? -7.085 4.417 9.691 1.00 92.19 99 PRO A O 1
ATOM 738 N N . ALA A 1 100 ? -7.337 2.870 8.091 1.00 92.00 100 ALA A N 1
ATOM 739 C CA . ALA A 1 100 ? -7.083 3.790 6.989 1.00 92.00 100 ALA A CA 1
ATOM 740 C C . ALA A 1 100 ? -8.332 4.594 6.608 1.00 92.00 100 ALA A C 1
ATOM 742 O O . ALA A 1 100 ? -9.416 4.035 6.415 1.00 92.00 100 ALA A O 1
ATOM 743 N N . THR A 1 101 ? -8.182 5.914 6.458 1.00 93.69 101 THR A N 1
ATOM 744 C CA . THR A 1 101 ? -9.238 6.743 5.869 1.00 93.69 101 THR A CA 1
ATOM 745 C C . THR A 1 101 ? -9.291 6.524 4.360 1.00 93.69 101 THR A C 1
ATOM 747 O O . THR A 1 101 ? -8.290 6.220 3.712 1.00 93.69 101 THR A O 1
ATOM 750 N N . LYS A 1 102 ? -10.478 6.703 3.776 1.00 91.69 102 LYS A N 1
ATOM 751 C CA . LYS A 1 102 ? -10.650 6.640 2.322 1.00 91.69 102 LYS A CA 1
ATOM 752 C C . LYS A 1 102 ? -9.738 7.642 1.602 1.00 91.69 102 LYS A C 1
ATOM 754 O O . LYS A 1 102 ? -9.090 7.272 0.635 1.00 91.69 102 LYS A O 1
ATOM 759 N N . GLU A 1 103 ? -9.672 8.871 2.109 1.00 90.62 103 GLU A N 1
ATOM 760 C CA . GLU A 1 103 ? -8.825 9.937 1.567 1.00 90.62 103 GLU A CA 1
ATOM 761 C C . GLU A 1 103 ? -7.343 9.551 1.570 1.00 90.62 103 GLU A C 1
ATOM 763 O O . GLU A 1 103 ? -6.663 9.751 0.571 1.00 90.62 103 GLU A O 1
ATOM 768 N N . PHE A 1 104 ? -6.855 8.934 2.651 1.00 90.31 104 PHE A N 1
ATOM 769 C CA . PHE A 1 104 ? -5.481 8.443 2.713 1.00 90.31 104 PHE A CA 1
ATOM 770 C C . PHE A 1 104 ? -5.200 7.415 1.611 1.00 90.31 104 PHE A C 1
ATOM 772 O O . PHE A 1 104 ? -4.222 7.548 0.882 1.00 90.31 104 PHE A O 1
ATOM 779 N N . VAL A 1 105 ? -6.083 6.428 1.433 1.00 89.94 105 VAL A N 1
ATOM 780 C CA . VAL A 1 105 ? -5.917 5.409 0.383 1.00 89.94 105 VAL A CA 1
ATOM 781 C C . VAL A 1 105 ? -6.010 6.022 -1.015 1.00 89.94 105 VAL A C 1
ATOM 783 O O . VAL A 1 105 ? -5.211 5.677 -1.880 1.00 89.94 105 VAL A O 1
ATOM 786 N N . GLU A 1 106 ? -6.955 6.936 -1.244 1.00 90.31 106 GLU A N 1
ATOM 787 C CA . GLU A 1 106 ? -7.099 7.637 -2.526 1.00 90.31 106 GLU A CA 1
ATOM 788 C C . GLU A 1 106 ? -5.882 8.511 -2.844 1.00 90.31 106 GLU A C 1
ATOM 790 O O . GLU A 1 106 ? -5.470 8.563 -3.999 1.00 90.31 106 GLU A O 1
ATOM 795 N N . SER A 1 107 ? -5.277 9.138 -1.833 1.00 85.94 107 SER A N 1
ATOM 796 C CA . SER A 1 107 ? -4.048 9.924 -1.971 1.00 85.94 107 SER A CA 1
ATOM 797 C C . SER A 1 107 ? -2.872 9.066 -2.448 1.00 85.94 107 SER A C 1
ATOM 799 O O . SER A 1 107 ? -2.170 9.460 -3.373 1.00 85.94 107 SER A O 1
ATOM 801 N N . LEU A 1 108 ? -2.707 7.854 -1.902 1.00 84.12 108 LEU A N 1
ATOM 802 C CA . LEU A 1 108 ? -1.619 6.946 -2.298 1.00 84.12 108 LEU A CA 1
ATOM 803 C C . LEU A 1 108 ? -1.686 6.519 -3.769 1.00 84.12 108 LEU A C 1
ATOM 805 O O . LEU A 1 108 ? -0.658 6.225 -4.368 1.00 84.12 108 LEU A O 1
ATOM 809 N N . VAL A 1 109 ? -2.887 6.443 -4.343 1.00 86.81 109 VAL A N 1
ATOM 810 C CA . VAL A 1 109 ? -3.088 5.996 -5.732 1.00 86.81 109 VAL A CA 1
ATOM 811 C C . VAL A 1 109 ? -3.320 7.149 -6.706 1.00 86.81 109 VAL A C 1
ATOM 813 O O . VAL A 1 109 ? -3.472 6.922 -7.908 1.00 86.81 109 VAL A O 1
ATOM 816 N N . GLN A 1 110 ? -3.373 8.387 -6.213 1.00 88.62 110 GLN A N 1
ATOM 817 C CA . GLN A 1 110 ? -3.535 9.563 -7.052 1.00 88.62 110 GLN A CA 1
ATOM 818 C C . GLN A 1 110 ? -2.218 9.896 -7.758 1.00 88.62 110 GLN A C 1
ATOM 820 O O . GLN A 1 110 ? -1.150 9.860 -7.162 1.00 88.62 110 GLN A O 1
ATOM 825 N N . GLY A 1 111 ? -2.299 10.238 -9.045 1.00 86.06 111 GLY A N 1
ATOM 826 C CA . GLY A 1 111 ? -1.125 10.634 -9.828 1.00 86.06 111 GLY A CA 1
ATOM 827 C C . GLY A 1 111 ? -0.248 9.477 -10.310 1.00 86.06 111 GLY A C 1
ATOM 828 O O . GLY A 1 111 ? 0.768 9.739 -10.941 1.00 86.06 111 GLY A O 1
ATOM 829 N N . LEU A 1 112 ? -0.641 8.219 -10.071 1.00 93.25 112 LEU A N 1
ATOM 830 C CA . LEU A 1 112 ? 0.062 7.071 -10.641 1.00 93.25 112 LEU A CA 1
ATOM 831 C C . LEU A 1 112 ? -0.139 7.002 -12.162 1.00 93.25 112 LEU A C 1
ATOM 833 O O . LEU A 1 112 ? -1.271 6.940 -12.651 1.00 93.25 112 LEU A O 1
ATOM 837 N N . ASP A 1 113 ? 0.972 6.960 -12.889 1.00 95.19 113 ASP A N 1
ATOM 838 C CA . ASP A 1 113 ? 1.041 6.720 -14.328 1.00 95.19 113 ASP A CA 1
ATOM 839 C C . ASP A 1 113 ? 1.361 5.237 -14.565 1.00 95.19 113 ASP A C 1
ATOM 841 O O . ASP A 1 113 ? 2.514 4.798 -14.599 1.00 95.19 113 ASP A O 1
ATOM 845 N N . TRP A 1 114 ? 0.297 4.438 -14.641 1.00 95.75 114 TRP A N 1
ATOM 846 C CA . TRP A 1 114 ? 0.379 2.985 -14.751 1.00 95.75 114 TRP A CA 1
ATOM 847 C C . TRP A 1 114 ? 0.973 2.534 -16.079 1.00 95.75 114 TRP A C 1
ATOM 849 O O . TRP A 1 114 ? 0.413 2.786 -17.147 1.00 95.75 114 TRP A O 1
ATOM 859 N N . GLN A 1 115 ? 2.055 1.770 -15.989 1.00 97.19 115 GLN A N 1
ATOM 860 C CA . GLN A 1 115 ? 2.697 1.123 -17.121 1.00 97.19 115 GLN A CA 1
ATOM 861 C C . GLN A 1 115 ? 2.296 -0.345 -17.220 1.00 97.19 115 GLN A C 1
ATOM 863 O O . GLN A 1 115 ? 1.800 -0.948 -16.266 1.00 97.19 115 GLN A O 1
ATOM 868 N N . GLN A 1 116 ? 2.544 -0.941 -18.389 1.00 97.56 116 GLN A N 1
ATOM 869 C CA . GLN A 1 116 ? 2.536 -2.399 -18.508 1.00 97.56 116 GLN A CA 1
ATOM 870 C C . GLN A 1 116 ? 3.534 -3.001 -17.502 1.00 97.56 116 GLN A C 1
ATOM 872 O O . GLN A 1 116 ? 4.469 -2.321 -17.055 1.00 97.56 116 GLN A O 1
ATOM 877 N N . SER A 1 117 ? 3.350 -4.268 -17.142 1.00 98.12 117 SER A N 1
ATOM 878 C CA . SER A 1 117 ? 4.310 -4.960 -16.284 1.00 98.12 117 SER A CA 1
ATOM 879 C C . SER A 1 117 ? 5.678 -5.077 -16.960 1.00 98.12 117 SER A C 1
ATOM 881 O O . SER A 1 117 ? 5.827 -4.923 -18.180 1.00 98.12 117 SER A O 1
ATOM 883 N N . VAL A 1 118 ? 6.691 -5.310 -16.136 1.00 98.56 118 VAL A N 1
ATOM 884 C CA . VAL A 1 118 ? 8.022 -5.717 -16.575 1.00 98.56 118 VAL A CA 1
ATOM 885 C C . VAL A 1 118 ? 8.308 -7.102 -16.009 1.00 98.56 118 VAL A C 1
ATOM 887 O O . VAL A 1 118 ? 7.901 -7.430 -14.893 1.00 98.56 118 VAL A O 1
ATOM 890 N N . LEU A 1 119 ? 9.022 -7.915 -16.777 1.00 98.56 119 LEU A N 1
ATOM 891 C CA . LEU A 1 119 ? 9.359 -9.289 -16.418 1.00 98.56 119 LEU A CA 1
ATOM 892 C C . LEU A 1 119 ? 10.284 -9.343 -15.197 1.00 98.56 119 LEU A C 1
ATOM 894 O O . LEU A 1 119 ? 10.200 -10.270 -14.396 1.00 98.56 119 LEU A O 1
ATOM 898 N N . GLY A 1 120 ? 11.150 -8.342 -15.046 1.00 98.12 120 GLY A N 1
ATOM 899 C CA . GLY A 1 120 ? 12.075 -8.247 -13.927 1.00 98.12 120 GLY A CA 1
ATOM 900 C C . GLY A 1 120 ? 12.952 -7.005 -13.973 1.00 98.12 120 GLY A C 1
ATOM 901 O O . GLY A 1 120 ? 12.780 -6.124 -14.825 1.00 98.12 120 GLY A O 1
ATOM 902 N N . GLU A 1 121 ? 13.913 -6.967 -13.058 1.00 97.50 121 GLU A N 1
ATOM 903 C CA . GLU A 1 121 ? 14.885 -5.881 -12.913 1.00 97.50 121 GLU A CA 1
ATOM 904 C C . GLU A 1 121 ? 16.289 -6.398 -13.218 1.00 97.50 121 GLU A C 1
ATOM 906 O O . GLU A 1 121 ? 16.781 -7.311 -12.554 1.00 97.50 121 GLU A O 1
ATOM 911 N N . LEU A 1 122 ? 16.943 -5.840 -14.235 1.00 97.88 122 LEU A N 1
ATOM 912 C CA . LEU A 1 122 ? 18.193 -6.385 -14.767 1.00 97.88 122 LEU A CA 1
ATOM 913 C C . LEU A 1 122 ? 19.178 -5.264 -15.123 1.00 97.88 122 LEU A C 1
ATOM 915 O O . LEU A 1 122 ? 18.781 -4.176 -15.532 1.00 97.88 122 LEU A O 1
ATOM 919 N N . ALA A 1 123 ? 20.474 -5.525 -14.946 1.00 97.62 123 ALA A N 1
ATOM 920 C CA . ALA A 1 123 ? 21.546 -4.607 -15.348 1.00 97.62 123 ALA A CA 1
ATOM 921 C C . ALA A 1 123 ? 22.052 -4.896 -16.773 1.00 97.62 123 ALA A C 1
ATOM 923 O O . ALA A 1 123 ? 22.694 -4.057 -17.394 1.00 97.62 123 ALA A O 1
ATOM 924 N N . GLU A 1 124 ? 21.768 -6.081 -17.309 1.00 97.75 124 GLU A N 1
ATOM 925 C CA . GLU A 1 124 ? 22.231 -6.498 -18.631 1.00 97.75 124 GLU A CA 1
ATOM 926 C C . GLU A 1 124 ? 21.047 -7.025 -19.447 1.00 97.75 124 GLU A C 1
ATOM 928 O O . GLU A 1 124 ? 20.200 -7.736 -18.886 1.00 97.75 124 GLU A O 1
ATOM 933 N N . PRO A 1 125 ? 20.980 -6.724 -20.756 1.00 97.31 125 PRO A N 1
ATOM 934 C CA . PRO A 1 125 ? 19.929 -7.254 -21.608 1.00 97.31 125 PRO A CA 1
ATOM 935 C C . PRO A 1 125 ? 19.986 -8.786 -21.668 1.00 97.31 125 PRO A C 1
ATOM 937 O O . PRO A 1 125 ? 21.073 -9.361 -21.802 1.00 97.31 125 PRO A O 1
ATOM 940 N N . PRO A 1 126 ? 18.832 -9.479 -21.650 1.00 97.19 126 PRO A N 1
ATOM 941 C CA . PRO A 1 126 ? 18.783 -10.896 -21.979 1.00 97.19 126 PRO A CA 1
ATOM 942 C C . PRO A 1 126 ? 19.405 -11.175 -23.352 1.00 97.19 126 PRO A C 1
ATOM 944 O O . PRO A 1 126 ? 19.226 -10.415 -24.298 1.00 97.19 126 PRO A O 1
ATOM 947 N N . VAL A 1 127 ? 20.087 -12.315 -23.491 1.00 95.06 127 VAL A N 1
ATOM 948 C CA . VAL A 1 127 ? 20.760 -12.709 -24.748 1.00 95.06 127 VAL A CA 1
ATOM 949 C C . VAL A 1 127 ? 19.763 -13.028 -25.874 1.00 95.06 127 VAL A C 1
ATOM 951 O O . VAL A 1 127 ? 20.115 -13.023 -27.052 1.00 95.06 127 VAL A O 1
ATOM 954 N N . SER A 1 128 ? 18.517 -13.363 -25.539 1.00 94.94 128 SER A N 1
ATOM 955 C CA . SER A 1 128 ? 17.481 -13.728 -26.513 1.00 94.94 128 SER A CA 1
ATOM 956 C C . SER A 1 128 ? 16.107 -13.229 -26.059 1.00 94.94 128 SER A C 1
ATOM 958 O O . SER A 1 128 ? 15.296 -14.042 -25.612 1.00 94.94 128 SER A O 1
ATOM 960 N N . PRO A 1 129 ? 15.857 -11.909 -26.127 1.00 97.06 129 PRO A N 1
ATOM 961 C CA . PRO A 1 129 ? 14.565 -11.337 -25.776 1.00 97.06 129 PRO A CA 1
ATOM 962 C C . PRO A 1 129 ? 13.510 -11.674 -26.841 1.00 97.06 129 PRO A C 1
ATOM 964 O O . PRO A 1 129 ? 13.806 -11.752 -28.040 1.00 97.06 129 PRO A O 1
ATOM 967 N N . ALA A 1 130 ? 12.269 -11.868 -26.410 1.00 98.19 130 ALA A N 1
ATOM 968 C CA . ALA A 1 130 ? 11.102 -11.935 -27.277 1.00 98.19 130 ALA A CA 1
ATOM 969 C C . ALA A 1 130 ? 10.515 -10.533 -27.498 1.00 98.19 130 ALA A C 1
ATOM 971 O O . ALA A 1 130 ? 10.674 -9.630 -26.681 1.00 98.19 130 ALA A O 1
ATOM 972 N N . ALA A 1 131 ? 9.858 -10.322 -28.643 1.00 97.88 131 ALA A N 1
ATOM 973 C CA . ALA A 1 131 ? 9.205 -9.044 -28.926 1.00 97.88 131 ALA A CA 1
ATOM 974 C C . ALA A 1 131 ? 8.127 -8.753 -27.870 1.00 97.88 131 ALA A C 1
ATOM 976 O O . ALA A 1 131 ? 7.272 -9.604 -27.614 1.00 97.88 131 ALA A O 1
ATOM 977 N N . GLY A 1 132 ? 8.170 -7.555 -27.292 1.00 97.88 132 GLY A N 1
ATOM 978 C CA . GLY A 1 132 ? 7.325 -7.133 -26.180 1.00 97.88 132 GLY A CA 1
ATOM 979 C C . GLY A 1 132 ? 7.874 -7.478 -24.794 1.00 97.88 132 GLY A C 1
ATOM 980 O O . GLY A 1 132 ? 7.210 -7.153 -23.813 1.00 97.88 132 GLY A O 1
ATOM 981 N N . ASP A 1 133 ? 9.053 -8.100 -24.677 1.00 98.56 133 ASP A N 1
ATOM 982 C CA . ASP A 1 133 ? 9.701 -8.283 -23.376 1.00 98.56 133 ASP A CA 1
ATOM 983 C C . ASP A 1 133 ? 10.094 -6.922 -22.795 1.00 98.56 133 ASP A C 1
ATOM 985 O O . ASP A 1 133 ? 10.718 -6.101 -23.474 1.00 98.56 133 ASP A O 1
ATOM 989 N N . ARG A 1 134 ? 9.740 -6.692 -21.525 1.00 98.62 134 ARG A N 1
ATOM 990 C CA . ARG A 1 134 ? 9.976 -5.426 -20.819 1.00 98.62 134 ARG A CA 1
ATOM 991 C C . ARG A 1 134 ? 10.748 -5.667 -19.537 1.00 98.62 134 ARG A C 1
ATOM 993 O O . ARG A 1 134 ? 10.411 -6.577 -18.783 1.00 98.62 134 ARG A O 1
ATOM 1000 N N . TYR A 1 135 ? 11.733 -4.824 -19.262 1.00 98.62 135 TYR A N 1
ATOM 1001 C CA . TYR A 1 135 ? 12.569 -4.898 -18.066 1.00 98.62 135 TYR A CA 1
ATOM 1002 C C . TYR A 1 135 ? 12.794 -3.511 -17.481 1.00 98.62 135 TYR A C 1
ATOM 1004 O O . TYR A 1 135 ? 12.899 -2.528 -18.216 1.00 98.62 135 TYR A O 1
ATOM 1012 N N . LEU A 1 136 ? 12.901 -3.435 -16.156 1.00 98.50 136 LEU A N 1
ATOM 1013 C CA . LEU A 1 136 ? 13.442 -2.248 -15.507 1.00 98.50 136 LEU A CA 1
ATOM 1014 C C . LEU A 1 136 ? 14.973 -2.332 -15.512 1.00 98.50 136 LEU A C 1
ATOM 1016 O O . LEU A 1 136 ? 15.543 -3.264 -14.938 1.00 98.50 136 LEU A O 1
ATOM 1020 N N . VAL A 1 137 ? 15.633 -1.356 -16.135 1.00 98.56 137 VAL A N 1
ATOM 1021 C CA . VAL A 1 137 ? 17.097 -1.288 -16.174 1.00 98.56 137 VAL A CA 1
ATOM 1022 C C . VAL A 1 137 ? 17.611 -0.771 -14.832 1.00 98.56 137 VAL A C 1
ATOM 1024 O O . VAL A 1 137 ? 17.335 0.367 -14.445 1.00 98.56 137 VAL A O 1
ATOM 1027 N N . ILE A 1 138 ? 18.361 -1.596 -14.103 1.00 97.81 138 ILE A N 1
ATOM 1028 C CA . ILE A 1 138 ? 18.929 -1.225 -12.798 1.00 97.81 138 ILE A CA 1
ATOM 1029 C C . ILE A 1 138 ? 20.393 -0.807 -12.897 1.00 97.81 138 ILE A C 1
ATOM 1031 O O . ILE A 1 138 ? 21.065 -1.011 -13.904 1.00 97.81 138 ILE A O 1
ATOM 1035 N N . ALA A 1 139 ? 20.878 -0.201 -11.813 1.00 95.06 139 ALA A N 1
ATOM 1036 C CA . ALA A 1 139 ? 22.209 0.371 -11.747 1.00 95.06 139 ALA A CA 1
ATOM 1037 C C . ALA A 1 139 ? 23.345 -0.623 -12.039 1.00 95.06 139 ALA A C 1
ATOM 1039 O O . ALA A 1 139 ? 23.299 -1.807 -11.698 1.00 95.06 139 ALA A O 1
ATOM 1040 N N . THR A 1 140 ? 24.402 -0.030 -12.602 1.00 96.00 140 THR A N 1
ATOM 1041 C CA . THR A 1 140 ? 25.543 -0.626 -13.315 1.00 96.00 140 THR A CA 1
ATOM 1042 C C . THR A 1 140 ? 25.151 -1.302 -14.626 1.00 96.00 140 THR A C 1
ATOM 1044 O O . THR A 1 140 ? 25.587 -2.418 -14.892 1.00 96.00 140 THR A O 1
ATOM 1047 N N . ALA A 1 141 ? 24.336 -0.621 -15.443 1.00 96.94 141 ALA A N 1
ATOM 1048 C CA . ALA A 1 141 ? 23.840 -1.190 -16.686 1.00 96.94 141 ALA A CA 1
ATOM 1049 C C . ALA A 1 141 ? 24.973 -1.408 -17.706 1.00 96.94 141 ALA A C 1
ATOM 1051 O O . ALA A 1 141 ? 25.889 -0.588 -17.827 1.00 96.94 141 ALA A O 1
ATOM 1052 N N . THR A 1 142 ? 24.931 -2.517 -18.445 1.00 97.75 142 THR A N 1
ATOM 1053 C CA . THR A 1 142 ? 25.971 -2.890 -19.419 1.00 97.75 142 THR A CA 1
ATOM 1054 C C . THR A 1 142 ? 25.377 -3.293 -20.772 1.00 97.75 142 THR A C 1
ATOM 1056 O O . THR A 1 142 ? 24.161 -3.366 -20.961 1.00 97.75 142 THR A O 1
ATOM 1059 N N . GLY A 1 143 ? 26.252 -3.535 -21.754 1.00 96.25 143 GLY A N 1
ATOM 1060 C CA . GLY A 1 143 ? 25.846 -3.918 -23.106 1.00 96.25 143 GLY A CA 1
ATOM 1061 C C . GLY A 1 143 ? 25.020 -2.825 -23.780 1.00 96.25 143 GLY A C 1
ATOM 1062 O O . GLY A 1 143 ? 25.345 -1.643 -23.663 1.00 96.25 143 GLY A O 1
ATOM 1063 N N . ASP A 1 144 ? 23.941 -3.224 -24.454 1.00 96.88 144 ASP A N 1
ATOM 1064 C CA . ASP A 1 144 ? 23.026 -2.295 -25.131 1.00 96.88 144 ASP A CA 1
ATOM 1065 C C . ASP A 1 144 ? 22.256 -1.387 -24.156 1.00 96.88 144 ASP A C 1
ATOM 1067 O O . ASP A 1 144 ? 21.636 -0.422 -24.590 1.00 96.88 144 ASP A O 1
ATOM 1071 N N . TRP A 1 145 ? 22.279 -1.684 -22.851 1.00 98.31 145 TRP A N 1
ATOM 1072 C CA . TRP A 1 145 ? 21.606 -0.902 -21.808 1.00 98.31 145 TRP A CA 1
ATOM 1073 C C . TRP A 1 145 ? 22.540 0.078 -21.082 1.00 98.31 145 TRP A C 1
ATOM 1075 O O . TRP A 1 145 ? 22.111 0.772 -20.162 1.00 98.31 145 TRP A O 1
ATOM 1085 N N . ALA A 1 146 ? 23.821 0.149 -21.459 1.00 98.19 146 ALA A N 1
ATOM 1086 C CA . ALA A 1 146 ? 24.779 1.042 -20.811 1.00 98.19 146 ALA A CA 1
ATOM 1087 C C . ALA A 1 146 ? 24.354 2.521 -20.930 1.00 98.19 146 ALA A C 1
ATOM 1089 O O . ALA A 1 146 ? 24.280 3.061 -22.033 1.00 98.19 146 ALA A O 1
ATOM 1090 N N . GLY A 1 147 ? 24.138 3.185 -19.787 1.00 97.56 147 GLY A N 1
ATOM 1091 C CA . GLY A 1 147 ? 23.676 4.578 -19.708 1.00 97.56 147 GLY A CA 1
ATOM 1092 C C . GLY A 1 147 ? 22.154 4.754 -19.657 1.00 97.56 147 GLY A C 1
ATOM 1093 O O . GLY A 1 147 ? 21.686 5.890 -19.595 1.00 97.56 147 GLY A O 1
ATOM 1094 N N . GLU A 1 148 ? 21.394 3.658 -19.670 1.00 98.31 148 GLU A N 1
ATOM 1095 C CA . GLU A 1 148 ? 19.926 3.648 -19.658 1.00 98.31 148 GLU A CA 1
ATOM 1096 C C . GLU A 1 148 ? 19.358 3.260 -18.278 1.00 98.31 148 GLU A C 1
ATOM 1098 O O . GLU A 1 148 ? 18.225 2.788 -18.166 1.00 98.31 148 GLU A O 1
ATOM 1103 N N . GLU A 1 149 ? 20.133 3.440 -17.200 1.00 98.25 149 GLU A N 1
ATOM 1104 C CA . GLU A 1 149 ? 19.685 3.158 -15.836 1.00 98.25 149 GLU A CA 1
ATOM 1105 C C . GLU A 1 149 ? 18.370 3.875 -15.486 1.00 98.25 149 GLU A C 1
ATOM 1107 O O . GLU A 1 149 ? 18.194 5.068 -15.734 1.00 98.25 149 GLU A O 1
ATOM 1112 N N . ASN A 1 150 ? 17.486 3.158 -14.788 1.00 98.00 150 ASN A N 1
ATOM 1113 C CA . ASN A 1 150 ? 16.139 3.560 -14.370 1.00 98.00 150 ASN A CA 1
ATOM 1114 C C . ASN A 1 150 ? 15.087 3.639 -15.484 1.00 98.00 150 ASN A C 1
ATOM 1116 O O . ASN A 1 150 ? 13.910 3.839 -15.166 1.00 98.00 150 ASN A O 1
ATOM 1120 N N . ASN A 1 151 ? 15.459 3.457 -16.752 1.00 98.50 151 ASN A N 1
ATOM 1121 C CA . ASN A 1 151 ? 14.491 3.394 -17.841 1.00 98.50 151 ASN A CA 1
ATOM 1122 C C . ASN A 1 151 ? 13.803 2.022 -17.880 1.00 98.50 151 ASN A C 1
ATOM 1124 O O . ASN A 1 151 ? 14.364 1.002 -17.471 1.00 98.50 151 ASN A O 1
ATOM 1128 N N . ILE A 1 152 ? 12.576 1.992 -18.401 1.00 98.62 152 ILE A N 1
ATOM 1129 C CA . ILE A 1 152 ? 11.949 0.734 -18.817 1.00 98.62 152 ILE A CA 1
ATOM 1130 C C . ILE A 1 152 ? 12.433 0.437 -20.235 1.00 98.62 152 ILE A C 1
ATOM 1132 O O . ILE A 1 152 ? 12.183 1.231 -21.144 1.00 98.62 152 ILE A O 1
ATOM 1136 N N . ALA A 1 153 ? 13.120 -0.687 -20.411 1.00 98.62 153 ALA A N 1
ATOM 1137 C CA . ALA A 1 153 ? 13.549 -1.190 -21.709 1.00 98.62 153 ALA A CA 1
ATOM 1138 C C . ALA A 1 153 ? 12.510 -2.175 -22.250 1.00 98.62 153 ALA A C 1
ATOM 1140 O O . ALA A 1 153 ? 12.129 -3.113 -21.551 1.00 98.62 153 ALA A O 1
ATOM 1141 N N . GLU A 1 154 ? 12.075 -1.982 -23.490 1.00 98.62 154 GLU A N 1
ATOM 1142 C CA . GLU A 1 154 ? 11.165 -2.871 -24.213 1.00 98.62 154 GLU A CA 1
ATOM 1143 C C . GLU A 1 154 ? 11.826 -3.353 -25.503 1.00 98.62 154 GLU A C 1
ATOM 1145 O O . GLU A 1 154 ? 12.382 -2.554 -26.256 1.00 98.62 154 GLU A O 1
ATOM 1150 N N . TRP A 1 155 ? 11.785 -4.656 -25.772 1.00 98.62 155 TRP A N 1
ATOM 1151 C CA . TRP A 1 155 ? 12.298 -5.202 -27.025 1.00 98.62 155 TRP A CA 1
ATOM 1152 C C . TRP A 1 155 ? 11.234 -5.115 -28.122 1.00 98.62 155 TRP A C 1
ATOM 1154 O O . TRP A 1 155 ? 10.219 -5.807 -28.056 1.00 98.62 155 TRP A O 1
ATOM 1164 N N . ASP A 1 156 ? 11.465 -4.326 -29.175 1.00 97.50 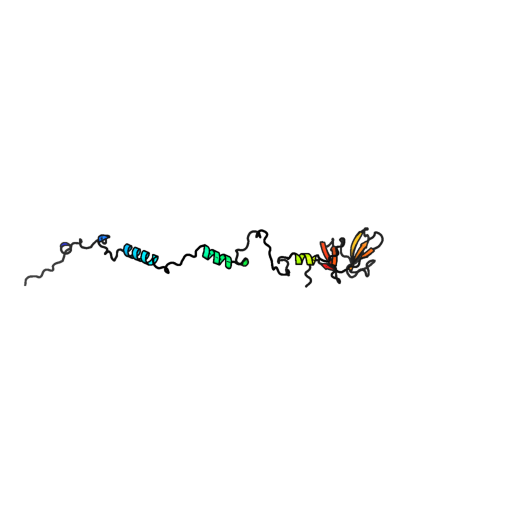156 ASP A N 1
ATOM 1165 C CA . ASP A 1 156 ? 10.496 -4.169 -30.279 1.00 97.50 156 ASP A CA 1
ATOM 1166 C C . ASP A 1 156 ? 10.530 -5.321 -31.308 1.00 97.50 156 ASP A C 1
ATOM 1168 O O . ASP A 1 156 ? 9.735 -5.363 -32.251 1.00 97.50 156 ASP A O 1
ATOM 1172 N N . GLY A 1 157 ? 11.447 -6.277 -31.120 1.00 97.25 157 GLY A N 1
ATOM 1173 C CA . GLY A 1 157 ? 11.740 -7.366 -32.051 1.00 97.25 157 GLY A CA 1
ATOM 1174 C C . GLY A 1 157 ? 13.070 -7.210 -32.797 1.00 97.25 157 GLY A C 1
ATOM 1175 O O . GLY A 1 157 ? 13.535 -8.186 -33.391 1.00 97.25 157 GLY A O 1
ATOM 1176 N N . ALA A 1 158 ? 13.692 -6.030 -32.758 1.00 96.69 158 ALA A N 1
ATOM 1177 C CA . ALA A 1 158 ? 14.962 -5.734 -33.419 1.00 96.69 158 ALA A CA 1
ATOM 1178 C C . ALA A 1 158 ? 15.924 -4.888 -32.570 1.00 96.69 158 ALA A C 1
ATOM 1180 O O . ALA A 1 158 ? 17.137 -5.086 -32.675 1.00 96.69 158 ALA A O 1
ATOM 1181 N N . VAL A 1 159 ? 15.412 -3.951 -31.770 1.00 97.19 159 VAL A N 1
ATOM 1182 C CA . VAL A 1 159 ? 16.192 -3.073 -30.889 1.00 97.19 159 VAL A CA 1
ATOM 1183 C C . VAL A 1 159 ? 15.496 -2.882 -29.539 1.00 97.19 159 VAL A C 1
ATOM 1185 O O . VAL A 1 159 ? 14.286 -3.073 -29.400 1.00 97.19 159 VAL A O 1
ATOM 1188 N N . TRP A 1 160 ? 16.272 -2.478 -28.533 1.00 98.38 160 TRP A N 1
ATOM 1189 C CA . TRP A 1 160 ? 15.728 -2.017 -27.259 1.00 98.38 160 TRP A CA 1
ATOM 1190 C C . TRP A 1 160 ? 15.215 -0.582 -27.395 1.00 98.38 160 TRP A C 1
ATOM 1192 O O . TRP A 1 160 ? 15.939 0.312 -27.837 1.00 98.38 160 TRP A O 1
ATOM 1202 N N . VAL A 1 161 ? 13.965 -0.371 -27.000 1.00 98.50 161 VAL A N 1
ATOM 1203 C CA . VAL A 1 161 ? 13.320 0.936 -26.896 1.00 98.50 161 VAL A CA 1
ATOM 1204 C C . VAL A 1 161 ? 13.230 1.303 -25.422 1.00 98.50 161 VAL A C 1
ATOM 1206 O O . VAL A 1 161 ? 12.663 0.559 -24.624 1.00 98.50 161 VAL A O 1
ATOM 1209 N N . PHE A 1 162 ? 13.779 2.458 -25.056 1.00 98.50 162 PHE A N 1
ATOM 1210 C CA . PHE A 1 162 ? 13.836 2.914 -23.670 1.00 98.50 162 PHE A CA 1
ATOM 1211 C C . PHE A 1 162 ? 12.789 3.990 -23.406 1.00 98.50 162 PHE A C 1
ATOM 1213 O O . PHE A 1 162 ? 12.642 4.943 -24.174 1.00 98.50 162 PHE A O 1
ATOM 1220 N N . THR A 1 163 ? 12.072 3.844 -22.296 1.00 98.38 163 THR A N 1
ATOM 1221 C CA . THR A 1 163 ? 11.115 4.838 -21.806 1.00 98.38 163 THR A CA 1
ATOM 1222 C C . THR A 1 163 ? 11.614 5.404 -20.486 1.00 98.38 163 THR A C 1
ATOM 1224 O O . THR A 1 163 ? 11.699 4.679 -19.492 1.00 98.38 163 THR A O 1
ATOM 1227 N N . SER A 1 164 ? 11.928 6.701 -20.472 1.00 97.88 164 SER A N 1
ATOM 1228 C CA . SER A 1 164 ? 12.336 7.391 -19.250 1.00 97.88 164 SER A CA 1
ATOM 1229 C C . SER A 1 164 ? 11.147 7.667 -18.332 1.00 97.88 164 SER A C 1
ATOM 1231 O O . SER A 1 164 ? 10.121 8.162 -18.808 1.00 97.88 164 SER A O 1
ATOM 1233 N N . PRO A 1 165 ? 11.268 7.376 -17.026 1.00 97.81 165 PRO A N 1
ATOM 1234 C CA . PRO A 1 165 ? 10.173 7.563 -16.091 1.00 97.81 165 PRO A CA 1
ATOM 1235 C C . PRO A 1 165 ? 9.897 9.043 -15.802 1.00 97.81 165 PRO A C 1
ATOM 1237 O O . PRO A 1 165 ? 10.812 9.855 -15.661 1.00 97.81 165 PRO A O 1
ATOM 1240 N N . ASN A 1 166 ? 8.615 9.381 -15.658 1.00 95.75 166 ASN A N 1
ATOM 1241 C CA . ASN A 1 166 ? 8.151 10.624 -15.039 1.00 95.75 166 ASN A CA 1
ATOM 1242 C C . ASN A 1 166 ? 7.711 10.347 -13.585 1.00 95.75 166 ASN A C 1
ATOM 1244 O O . ASN A 1 166 ? 7.515 9.196 -13.203 1.00 95.75 166 ASN A O 1
ATOM 1248 N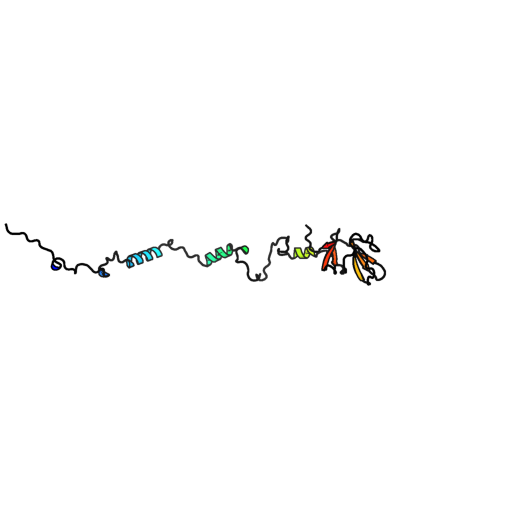 N . GLU A 1 167 ? 7.624 11.368 -12.728 1.00 94.19 167 GLU A N 1
ATOM 1249 C CA . GLU A 1 167 ? 7.149 11.170 -11.347 1.00 94.19 167 GLU A CA 1
ATOM 1250 C C . GLU A 1 167 ? 5.733 10.576 -11.342 1.00 94.19 167 GLU A C 1
ATOM 1252 O O . GLU A 1 167 ? 4.840 11.099 -12.005 1.00 94.19 167 GLU A O 1
ATOM 1257 N N . GLY A 1 168 ? 5.545 9.483 -10.597 1.00 93.50 168 GLY A N 1
ATOM 1258 C CA . GLY A 1 168 ? 4.294 8.725 -10.559 1.00 93.50 168 GLY A CA 1
ATOM 1259 C C . GLY A 1 168 ? 4.270 7.490 -11.463 1.00 93.50 168 GLY A C 1
ATOM 1260 O O . GLY A 1 168 ? 3.341 6.691 -11.337 1.00 93.50 168 GLY A O 1
ATOM 1261 N N . PHE A 1 169 ? 5.277 7.268 -12.320 1.00 97.12 169 PHE A N 1
ATOM 1262 C CA . PHE A 1 169 ? 5.368 6.047 -13.131 1.00 97.12 169 PHE A CA 1
ATOM 1263 C C . PHE A 1 169 ? 5.317 4.800 -12.257 1.00 97.12 169 PHE A C 1
ATOM 1265 O O . PHE A 1 169 ? 6.123 4.668 -11.340 1.00 97.12 169 PHE A O 1
ATOM 1272 N N . ALA A 1 170 ? 4.394 3.884 -12.542 1.00 97.25 170 ALA A N 1
ATOM 1273 C CA . ALA A 1 170 ? 4.152 2.703 -11.724 1.00 97.25 170 ALA A CA 1
ATOM 1274 C C . ALA A 1 170 ? 4.220 1.431 -12.572 1.00 97.25 170 ALA A C 1
ATOM 1276 O O . ALA A 1 170 ? 3.477 1.294 -13.545 1.00 97.25 170 ALA A O 1
ATOM 1277 N N . ALA A 1 171 ? 5.086 0.490 -12.194 1.00 98.00 171 ALA A N 1
ATOM 1278 C CA . ALA A 1 171 ? 5.282 -0.765 -12.916 1.00 98.00 171 ALA A CA 1
ATOM 1279 C C . ALA A 1 171 ? 5.300 -1.958 -11.955 1.00 98.00 171 ALA A C 1
ATOM 1281 O O . ALA A 1 171 ? 5.995 -1.954 -10.933 1.00 98.00 171 ALA A O 1
ATOM 1282 N N . TRP A 1 172 ? 4.515 -2.984 -12.288 1.00 98.19 172 TRP A N 1
ATOM 1283 C CA . TRP A 1 172 ? 4.572 -4.273 -11.606 1.00 98.19 172 TRP A CA 1
ATOM 1284 C C . TRP A 1 172 ? 5.788 -5.054 -12.095 1.00 98.19 172 TRP A C 1
ATOM 1286 O O . TRP A 1 172 ? 5.957 -5.227 -13.303 1.00 98.19 172 TRP A O 1
ATOM 1296 N N . ILE A 1 173 ? 6.600 -5.525 -11.155 1.00 98.19 173 ILE A N 1
ATOM 1297 C CA . ILE A 1 173 ? 7.772 -6.349 -11.421 1.00 98.19 173 ILE A CA 1
ATOM 1298 C C . ILE A 1 173 ? 7.388 -7.815 -11.185 1.00 98.19 173 ILE A C 1
ATOM 1300 O O . ILE A 1 173 ? 7.105 -8.221 -10.053 1.00 98.19 173 ILE A O 1
ATOM 1304 N N . GLU A 1 174 ? 7.325 -8.608 -12.253 1.00 98.31 174 GLU A N 1
ATOM 1305 C CA . GLU A 1 174 ? 6.776 -9.970 -12.203 1.00 98.31 174 GLU A CA 1
ATOM 1306 C C . GLU A 1 174 ? 7.650 -10.957 -11.415 1.00 98.31 174 GLU A C 1
ATOM 1308 O O . GLU A 1 174 ? 7.118 -11.767 -10.653 1.00 98.31 174 GLU A O 1
ATOM 1313 N N . ASP A 1 175 ? 8.977 -10.876 -11.543 1.00 96.88 175 ASP A N 1
ATOM 1314 C CA . ASP A 1 175 ? 9.913 -11.795 -10.879 1.00 96.88 175 ASP A CA 1
ATOM 1315 C C . ASP A 1 175 ? 9.844 -11.743 -9.341 1.00 96.88 175 ASP A C 1
ATOM 1317 O O . ASP A 1 175 ? 9.936 -12.765 -8.655 1.00 96.88 175 ASP A O 1
ATOM 1321 N N . THR A 1 176 ? 9.641 -10.550 -8.800 1.00 96.12 176 THR A N 1
ATOM 1322 C CA . THR A 1 176 ? 9.671 -10.226 -7.374 1.00 96.12 176 THR A CA 1
ATOM 1323 C C . THR A 1 176 ? 8.274 -10.011 -6.808 1.00 96.12 176 THR A C 1
ATOM 1325 O O . THR A 1 176 ? 8.113 -9.997 -5.589 1.00 96.12 176 THR A O 1
ATOM 1328 N N . ASN A 1 177 ? 7.254 -9.932 -7.669 1.00 96.56 177 ASN A N 1
ATOM 1329 C CA . ASN A 1 177 ? 5.855 -9.702 -7.312 1.00 96.56 177 ASN A CA 1
ATOM 1330 C C . ASN A 1 177 ? 5.669 -8.448 -6.451 1.00 96.56 177 ASN A C 1
ATOM 1332 O O . ASN A 1 177 ? 4.993 -8.473 -5.418 1.00 96.56 177 ASN A O 1
ATOM 1336 N N . VAL A 1 178 ? 6.291 -7.350 -6.880 1.00 96.38 178 VAL A N 1
ATOM 1337 C CA . VAL A 1 178 ? 6.175 -6.048 -6.221 1.00 96.38 178 VAL A CA 1
ATOM 1338 C C . VAL A 1 178 ? 5.763 -4.972 -7.211 1.00 96.38 178 VAL A C 1
ATOM 1340 O O . VAL A 1 178 ? 6.134 -4.993 -8.382 1.00 96.38 178 VAL A O 1
ATOM 1343 N N . LEU A 1 179 ? 5.019 -3.988 -6.714 1.00 96.06 179 LEU A N 1
ATOM 1344 C CA . LEU A 1 179 ? 4.772 -2.750 -7.436 1.00 96.06 179 LEU A CA 1
ATOM 1345 C C . LEU A 1 179 ? 5.848 -1.739 -7.050 1.00 96.06 179 LEU A C 1
ATOM 1347 O O . LEU A 1 179 ? 6.041 -1.482 -5.857 1.00 96.06 179 LEU A O 1
ATOM 1351 N N . LYS A 1 180 ? 6.508 -1.138 -8.041 1.00 96.88 180 LYS A N 1
ATOM 1352 C CA . LYS A 1 180 ? 7.390 0.010 -7.821 1.00 96.88 180 LYS A CA 1
ATOM 1353 C C . LYS A 1 180 ? 6.845 1.266 -8.477 1.00 96.88 180 LYS A C 1
ATOM 1355 O O . LYS A 1 180 ? 6.183 1.192 -9.511 1.00 96.88 180 LYS A O 1
ATOM 1360 N N . VAL A 1 181 ? 7.144 2.407 -7.863 1.00 96.00 181 VAL A N 1
ATOM 1361 C CA . VAL A 1 181 ? 6.781 3.740 -8.345 1.00 96.00 181 VAL A CA 1
ATOM 1362 C C . VAL A 1 181 ? 8.025 4.612 -8.442 1.00 96.00 181 VAL A C 1
ATOM 1364 O O . VAL A 1 181 ? 8.864 4.604 -7.540 1.00 96.00 181 VAL A O 1
ATOM 1367 N N . TRP A 1 182 ? 8.152 5.371 -9.524 1.00 96.44 182 TRP A N 1
ATOM 1368 C CA . TRP A 1 182 ? 9.182 6.390 -9.668 1.00 96.44 182 TRP A CA 1
ATOM 1369 C C . TRP A 1 182 ? 8.810 7.646 -8.875 1.00 96.44 182 TRP A C 1
ATOM 1371 O O . TRP A 1 182 ? 7.829 8.320 -9.188 1.00 96.44 182 TRP A O 1
ATOM 1381 N N . ASN A 1 183 ? 9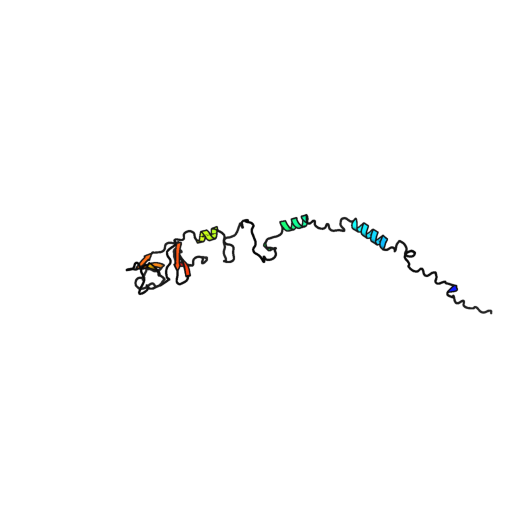.615 7.996 -7.870 1.00 92.94 183 ASN A N 1
ATOM 1382 C CA . ASN A 1 183 ? 9.389 9.173 -7.015 1.00 92.94 183 ASN A CA 1
ATOM 1383 C C . ASN A 1 183 ? 10.018 10.473 -7.563 1.00 92.94 183 ASN A C 1
ATOM 1385 O O . ASN A 1 183 ? 10.252 11.415 -6.811 1.00 92.94 183 ASN A O 1
ATOM 1389 N N . GLY A 1 184 ? 10.403 10.490 -8.841 1.00 93.50 184 GLY A N 1
ATOM 1390 C CA . GLY A 1 184 ? 11.166 11.581 -9.454 1.00 93.50 184 GLY A CA 1
ATOM 1391 C C . GLY A 1 184 ? 12.688 11.390 -9.402 1.00 93.50 184 GLY A C 1
ATOM 1392 O O . GLY A 1 184 ? 13.397 12.011 -10.190 1.00 93.50 184 GLY A O 1
ATOM 1393 N N . THR A 1 185 ? 13.196 10.510 -8.530 1.00 93.81 185 THR A N 1
ATOM 1394 C CA . THR A 1 185 ? 14.643 10.257 -8.359 1.00 93.81 185 THR A CA 1
ATOM 1395 C C . THR A 1 185 ? 15.037 8.781 -8.322 1.00 93.81 185 THR A C 1
ATOM 1397 O O . THR A 1 185 ? 16.163 8.450 -8.688 1.00 93.81 185 THR A O 1
ATOM 1400 N N . ALA A 1 186 ? 14.142 7.900 -7.870 1.00 95.38 186 ALA A N 1
ATOM 1401 C CA . ALA A 1 186 ? 14.376 6.471 -7.730 1.00 95.38 186 ALA A CA 1
ATOM 1402 C C . ALA A 1 186 ? 13.068 5.674 -7.851 1.00 95.38 186 ALA A C 1
ATOM 1404 O O . ALA A 1 186 ? 11.985 6.165 -7.516 1.00 95.38 186 ALA A O 1
ATOM 1405 N N . TRP A 1 187 ? 13.189 4.413 -8.273 1.00 96.56 187 TRP A N 1
ATOM 1406 C CA . TRP A 1 187 ? 12.119 3.423 -8.178 1.00 96.56 187 TRP A CA 1
ATOM 1407 C C . TRP A 1 187 ? 12.021 2.911 -6.739 1.00 96.56 187 TRP A C 1
ATOM 1409 O O . TRP A 1 187 ? 12.932 2.244 -6.244 1.00 96.56 187 TRP A O 1
ATOM 1419 N N . VAL A 1 188 ? 10.913 3.213 -6.066 1.00 94.75 188 VAL A N 1
ATOM 1420 C CA . VAL A 1 188 ? 10.632 2.801 -4.682 1.00 94.75 188 VAL A CA 1
ATOM 1421 C C . VAL A 1 188 ? 9.465 1.822 -4.635 1.00 94.75 188 VAL A C 1
ATOM 1423 O O . VAL A 1 188 ? 8.652 1.783 -5.554 1.00 94.75 188 VAL A O 1
ATOM 1426 N N . LEU A 1 189 ? 9.366 1.016 -3.576 1.00 93.75 189 LEU A N 1
ATOM 1427 C CA . LEU A 1 189 ? 8.224 0.118 -3.394 1.00 93.75 189 LEU A CA 1
ATOM 1428 C C . LEU A 1 189 ? 6.944 0.928 -3.171 1.00 93.75 189 LEU A C 1
ATOM 1430 O O . LEU A 1 189 ? 6.914 1.866 -2.376 1.00 93.75 189 LEU A O 1
ATOM 1434 N N . PHE A 1 190 ? 5.858 0.538 -3.831 1.00 88.94 190 PHE A N 1
ATOM 1435 C CA . PHE A 1 190 ? 4.561 1.143 -3.569 1.00 88.94 190 PHE A CA 1
ATOM 1436 C C . PHE A 1 190 ? 4.129 0.877 -2.124 1.00 88.94 190 PHE A C 1
ATOM 1438 O O . PHE A 1 190 ? 4.129 -0.266 -1.664 1.00 88.94 190 PHE A O 1
ATOM 1445 N N . GLY A 1 191 ? 3.752 1.933 -1.406 1.00 77.06 191 GLY A N 1
ATOM 1446 C CA . GLY A 1 191 ? 3.317 1.827 -0.015 1.00 77.06 191 GLY A CA 1
ATOM 1447 C C . GLY A 1 191 ? 4.442 1.585 0.995 1.00 77.06 191 GLY A C 1
ATOM 1448 O O . GLY A 1 191 ? 4.137 1.408 2.174 1.00 77.06 191 GLY A O 1
ATOM 1449 N N . SER A 1 192 ? 5.725 1.617 0.598 1.00 69.88 192 SER A N 1
ATOM 1450 C CA . SER A 1 192 ? 6.770 1.880 1.590 1.00 69.88 192 SER A CA 1
ATOM 1451 C C . SER A 1 192 ? 6.521 3.288 2.107 1.00 69.88 192 SER A C 1
ATOM 1453 O O . SER A 1 192 ? 6.557 4.228 1.315 1.00 69.88 192 SER A O 1
ATOM 1455 N N . THR A 1 193 ? 6.197 3.427 3.390 1.00 47.81 193 THR A N 1
ATOM 1456 C CA . THR A 1 193 ? 6.071 4.727 4.048 1.00 47.81 193 THR A CA 1
ATOM 1457 C C . THR A 1 193 ? 7.353 5.507 3.785 1.00 47.81 193 THR A C 1
ATOM 1459 O O . THR A 1 193 ? 8.404 5.178 4.333 1.00 47.81 193 THR A O 1
ATOM 1462 N N . THR A 1 194 ? 7.298 6.478 2.879 1.00 44.94 194 THR A N 1
ATOM 1463 C CA . THR A 1 194 ? 8.301 7.530 2.820 1.00 44.94 194 THR A CA 1
ATOM 1464 C C . THR A 1 194 ? 8.123 8.309 4.115 1.00 44.94 194 THR A C 1
ATOM 1466 O O . THR A 1 194 ? 7.097 8.967 4.287 1.00 44.94 194 THR A O 1
ATOM 1469 N N . ASP A 1 195 ? 9.055 8.131 5.052 1.00 39.09 195 ASP A N 1
ATOM 1470 C CA . ASP A 1 195 ? 9.245 9.085 6.150 1.00 39.09 195 ASP A CA 1
ATOM 1471 C C . ASP A 1 195 ? 9.462 10.503 5.592 1.00 39.09 195 ASP A C 1
ATOM 1473 O O . ASP A 1 195 ? 10.129 10.632 4.532 1.00 39.09 195 ASP A O 1
#

Organism: NCBI:txid412755

Foldseek 3Di:
DDDDDDDDDDCVNPPPVPPPDVDPVPQPVVNVVVVVVVVVVVVLVPPPPSDDDPQDVVNVVVVCVVDDDPVNDDDDPDDDDPVPDDDDDADDDPDPVGDHDPVNVCVLLPLAPEDEAAQAEDQEDDPDDDQQHKYQHDPPHDDLCVPLHRWIWGHNPPHTDTDHDDFNYWHQHNVVRFIWGDNRPDTDTRPPPPD

InterPro domains:
  IPR021251 Protein of unknown function DUF2793 [PF10983] (116-188)

pLDDT: mean 83.93, std 16.12, range [39.09, 98.62]

Sequence (195 aa):
MPEHSIHVKTVEDHPLDVIPTMDEPHIPAEIARDTEVDSKISDHAGIPGAHHAKYTDAEAQATVKANVEVGDLKAPTKALDMASQKITSLPTPTAGSEPATKEFVESLVQGLDWQQSVLGELAEPPVSPAAGDRYLVIATATGDWAGEENNIAEWDGAVWVFTSPNEGFAAWIEDTNVLKVWNGTAWVLFGSTTD

=== Feature glossary ===
Feature key, reading from the visual/contextual features back to the raw sequence:

Rendered structure images. Structure images are PyMOL renders from six orthogonal camera directions. Cartoon representation draws helices as coils and strands as arrows; sticks shows the backbone as bonds; surface shows the solvent-excluded envelope. Rainbow coloring maps sequence position to hue (blue→red, N→C); chain coloring assigns a distinct color per polypeptide.

Contact-map, Ramachandran, and PAE plots. Three diagnostic plots accompany the record. The 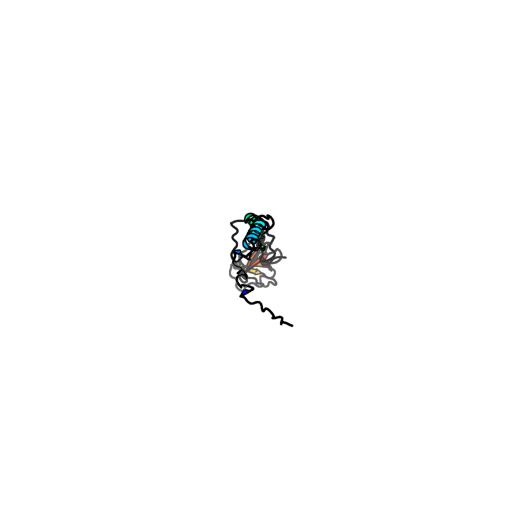Cα contact map visualizes the tertiary structure as a 2D adjacency matrix (8 Å cutoff, sequence-local contacts suppressed). The Ramachandran plot shows the distribution of backbone (φ, ψ) torsions, with points in the α and β basins reflecting secondary structure content. The PAE plot shows AlphaFold's inter-residue confidence as a color matrix.

InterPro / GO / CATH / organism. The annotation block draws on four external resources. InterPro: which protein families and domains the sequence belongs to. GO: standardized terms for what the protein does, what process it participates in, and where in the cell it acts. CATH: which structural fold it has in the CATH hierarchy. Organism: the species of origin.

Nearest PDB structures. Structural nearest neighbors (via Foldseek easy-search vs the PDB). Reported per hit: target PDB id, E-value, and alignment TM-score. A TM-score above ~0.5 is the conventional threshold for 'same fold'.

Predicted aligned error. Predicted aligned error is AlphaFold's pairwise confidence. Unlike pLDDT (per-residue), PAE is per-residue-pair and captures whether two parts of the structure are correctly placed relative to each other. Units are ångströms of expected positional error.

Solvent-accessible surface area. SASA measures how much of the protein is reachable by solvent. It is computed by rolling a water-sized probe over the atomic surface and summing the exposed area (Å²). Per-residue SASA distinguishes core (buried, low SASA) from surface (exposed, high SASA) residues; total SASA is a whole-molecule size measure.

B-factor. Crystallographic B-factors measure how much each atom's electron density is smeared out, in Å². They rise in mobile loops and surface residues and fall in the buried interior. In AlphaFold models this column is repurposed to hold pLDDT instead.

pLDDT. For AlphaFold models, the B-factor field carries pLDDT — the model's own estimate of local accuracy on a 0–100 scale. Regions with pLDDT<50 should be treated as essentially unmodeled; they often correspond to intrinsically disordered segments.

Backbone torsions (φ/ψ). φ (phi) and ψ (psi) are the two rotatable backbone dihedrals per residue: φ is the C(i-1)–N–Cα–C torsion, ψ is the N–Cα–C–N(i+1) torsion, both in degrees on (−180°, 180°]. α-helical residues cluster near (−60°, −45°); β-strand residues near (−120°, +130°). A Ramachandran plot is simply a scatter of (φ, ψ) for every residue.

Radius of gyration, Cα contacts, bounding box. Radius of gyration (Rg) is the root-mean-square distance of Cα atoms from their centroid — a single number for overall size and compactness. A globular domain of N residues has Rg ≈ 2.2·N^0.38 Å; an extended or disordered chain has a much larger Rg. The Cα contact count is the number of residue pairs whose Cα atoms are within 8 Å and are more than four positions apart in sequence — a standard proxy for tertiary packing density. The bounding box is the smallest axis-aligned box enclosing all Cα atoms.

Secondary structure (3-state, P-SEA). Three-state secondary structure (P-SEA) collapses the eight DSSP classes into helix (a), strand (b), and coil (c). P-SEA assigns these from Cα geometry alone — distances and angles — without requiring backbone oxygens, so it works on any Cα trace.

Secondary structure (8-state, DSSP). Secondary structure is the local, repeating backbone conformation. DSSP classifies it into eight states by reading the hydrogen-bond network: three helix types (H, G, I), two β types (E, B), two non-regular types (T, S), and unstructured coil (-).

Foldseek 3Di. The Foldseek 3Di string encodes local tertiary geometry as a 20-letter alphabet — one character per residue — derived from the relative positions of nearby Cα atoms. Unlike the amino-acid sequence, 3Di is a direct function of the 3D structure, so two proteins with the same fold have similar 3Di strings even at low sequence identity.

mmCIF coordinates. Structure coordinates are given as an mmCIF _atom_site loop: one row per atom with element, residue name, chain id, sequence number, and x/y/z position in Å. Only the four main-chain atoms per residue are included here; side chains are omitted to keep the record compact.

Sequence. This is the polypeptide sequence — one letter per residue, N-terminus first. Length ranges from a few dozen residues for small domains to over a thousand for large multi-domain proteins.